Protein AF-A0A257GX15-F1 (afdb_monomer)

pLDDT: mean 96.56, std 5.04, range [47.34, 98.88]

Structure (mmCIF, N/CA/C/O backbone):
data_AF-A0A257GX15-F1
#
_entry.id   AF-A0A257GX15-F1
#
loop_
_atom_site.group_PDB
_atom_site.id
_atom_site.type_symbol
_atom_site.label_atom_id
_atom_site.label_alt_id
_atom_site.label_comp_id
_atom_site.label_asym_id
_atom_site.label_entity_id
_atom_site.label_seq_id
_atom_site.pdbx_PDB_ins_code
_atom_site.Cartn_x
_atom_site.Cartn_y
_atom_site.Cartn_z
_atom_site.occupancy
_atom_site.B_iso_or_equiv
_atom_site.auth_seq_id
_atom_site.auth_comp_id
_atom_site.auth_asym_id
_atom_site.auth_atom_id
_atom_site.pdbx_PDB_model_num
ATOM 1 N N . GLY A 1 1 ? -15.820 -2.583 6.526 1.00 91.69 1 GLY A N 1
ATOM 2 C CA . GLY A 1 1 ? -14.948 -1.622 7.222 1.00 91.69 1 GLY A CA 1
ATOM 3 C C . GLY A 1 1 ? -14.155 -0.763 6.260 1.00 91.69 1 GLY A C 1
ATOM 4 O O . GLY A 1 1 ? -13.730 0.293 6.680 1.00 91.69 1 GLY A O 1
ATOM 5 N N . GLY A 1 2 ? -13.949 -1.186 5.007 1.00 91.81 2 GLY A N 1
ATOM 6 C CA . GLY A 1 2 ? -13.332 -0.341 3.985 1.00 91.81 2 GLY A CA 1
ATOM 7 C C . GLY A 1 2 ? -14.261 0.757 3.460 1.00 91.81 2 GLY A C 1
ATOM 8 O O . GLY A 1 2 ? -15.474 0.706 3.685 1.00 91.81 2 GLY A O 1
ATOM 9 N N . TRP A 1 3 ? -13.668 1.719 2.752 1.00 97.00 3 TRP A N 1
ATOM 10 C CA . TRP A 1 3 ? -14.356 2.798 2.042 1.00 97.00 3 TRP A CA 1
ATOM 11 C C . TRP A 1 3 ? -14.190 2.640 0.524 1.00 97.00 3 TRP A C 1
ATOM 13 O O . TRP A 1 3 ? -13.086 2.303 0.081 1.00 97.00 3 TRP A O 1
ATOM 23 N N . PRO A 1 4 ? -15.254 2.883 -0.263 1.00 97.81 4 PRO A N 1
ATOM 24 C CA . PRO A 1 4 ? -15.142 2.999 -1.710 1.00 97.81 4 PRO A CA 1
ATOM 25 C C . PRO A 1 4 ? -14.424 4.300 -2.082 1.00 97.81 4 PRO A C 1
ATOM 27 O O . PRO A 1 4 ? -14.402 5.251 -1.298 1.00 97.81 4 PRO A O 1
ATOM 30 N N . GLN A 1 5 ? -13.885 4.370 -3.297 1.00 97.75 5 GLN A N 1
ATOM 31 C CA . GLN A 1 5 ? -13.319 5.612 -3.822 1.00 97.75 5 GLN A CA 1
ATOM 32 C C . GLN A 1 5 ? -14.398 6.687 -3.987 1.00 97.75 5 GLN A C 1
ATOM 34 O O . GLN A 1 5 ? -14.141 7.871 -3.777 1.00 97.75 5 GLN A O 1
ATOM 39 N N . VAL A 1 6 ? -15.601 6.277 -4.399 1.00 97.94 6 VAL A N 1
ATOM 40 C CA . VAL A 1 6 ? -16.724 7.182 -4.644 1.00 97.94 6 VAL A CA 1
ATOM 41 C C . VAL A 1 6 ? -17.959 6.689 -3.905 1.00 97.94 6 VAL A C 1
ATOM 43 O O . VAL A 1 6 ? -18.271 5.500 -3.893 1.00 97.94 6 VAL A O 1
ATOM 46 N N . TRP A 1 7 ? -18.671 7.627 -3.282 1.00 96.56 7 TRP A N 1
ATOM 47 C CA . TRP A 1 7 ? -19.957 7.373 -2.647 1.00 96.56 7 TRP A CA 1
ATOM 48 C C . TRP A 1 7 ? -20.961 8.490 -3.005 1.00 96.56 7 TRP A C 1
ATOM 50 O O . TRP A 1 7 ? -20.596 9.661 -2.874 1.00 96.56 7 TRP A O 1
ATOM 60 N N . PRO A 1 8 ? -22.216 8.190 -3.411 1.00 97.81 8 PRO A N 1
ATOM 61 C CA . PRO A 1 8 ? -22.795 6.859 -3.632 1.00 97.81 8 PRO A CA 1
ATOM 62 C C . PRO A 1 8 ? -22.041 6.033 -4.685 1.00 97.81 8 PRO A C 1
ATOM 64 O O . PRO A 1 8 ? -21.354 6.601 -5.531 1.00 97.81 8 PRO A O 1
ATOM 67 N N . LEU A 1 9 ? -22.144 4.704 -4.588 1.00 98.12 9 LEU A N 1
ATOM 68 C CA . LEU A 1 9 ? -21.407 3.758 -5.437 1.00 98.12 9 LEU A CA 1
ATOM 69 C C . LEU A 1 9 ? -21.672 4.004 -6.930 1.00 98.12 9 LEU A C 1
ATOM 71 O O . LEU A 1 9 ? -22.806 4.294 -7.321 1.00 98.12 9 LEU A O 1
ATOM 75 N N . GLN A 1 10 ? -20.625 3.885 -7.748 1.00 96.94 10 GLN A N 1
ATOM 76 C CA . GLN A 1 10 ? -20.656 4.182 -9.188 1.00 96.94 10 GLN A CA 1
ATOM 77 C C . GLN A 1 10 ? -20.335 2.971 -10.072 1.00 96.94 10 GLN A C 1
ATOM 79 O O . GLN A 1 10 ? -20.463 3.055 -11.295 1.00 96.94 10 GLN A O 1
ATOM 84 N N . GLY A 1 11 ? -19.958 1.839 -9.480 1.00 96.88 11 GLY A N 1
ATOM 85 C CA . GLY A 1 11 ? -19.532 0.649 -10.199 1.00 96.88 11 GLY A CA 1
ATOM 86 C C . GLY A 1 11 ? -18.057 0.680 -10.604 1.00 96.88 11 GLY A C 1
ATOM 87 O O . GLY A 1 11 ? -17.346 1.683 -10.500 1.00 96.88 11 GLY A O 1
ATOM 88 N N . GLY A 1 12 ? -17.585 -0.466 -11.094 1.00 97.06 12 GLY A N 1
ATOM 89 C CA . GLY A 1 12 ? -16.186 -0.653 -11.473 1.00 97.06 12 GLY A CA 1
ATOM 90 C C . GLY A 1 12 ? -15.242 -0.562 -10.273 1.00 97.06 12 GLY A C 1
ATOM 91 O O . GLY A 1 12 ? -15.618 -0.865 -9.143 1.00 97.06 12 GLY A O 1
ATOM 92 N N . TYR A 1 13 ? -14.002 -0.129 -10.514 1.00 97.06 13 TYR A N 1
ATOM 93 C CA . TYR A 1 13 ? -12.988 -0.059 -9.457 1.00 97.06 13 TYR A CA 1
ATOM 94 C C . TYR A 1 13 ? -13.276 1.020 -8.400 1.00 97.06 13 TYR A C 1
ATOM 96 O O . TYR A 1 13 ? -12.652 1.011 -7.342 1.00 97.06 13 TYR A O 1
ATOM 104 N N . HIS A 1 14 ? -14.215 1.938 -8.658 1.00 97.94 14 HIS A N 1
ATOM 105 C CA . HIS A 1 14 ? -14.604 2.974 -7.700 1.00 97.94 14 HIS A CA 1
ATOM 106 C C . HIS A 1 14 ? -15.315 2.408 -6.466 1.00 97.94 14 HIS A C 1
ATOM 108 O O . HIS A 1 14 ? -15.285 3.038 -5.408 1.00 97.94 14 HIS A O 1
ATOM 114 N N . ASP A 1 15 ? -15.909 1.219 -6.590 1.00 98.19 15 ASP A N 1
ATOM 115 C CA . ASP A 1 15 ? -16.622 0.540 -5.506 1.00 98.19 15 ASP A CA 1
ATOM 116 C C . ASP A 1 15 ? -15.697 -0.358 -4.662 1.00 98.19 15 ASP A C 1
ATOM 118 O O . ASP A 1 15 ? -16.097 -0.848 -3.603 1.00 98.19 15 ASP A O 1
ATOM 122 N N . SER A 1 16 ? -14.453 -0.565 -5.106 1.00 98.06 16 SER A N 1
ATOM 123 C CA . SER A 1 16 ? -13.442 -1.336 -4.381 1.00 98.06 16 SER A CA 1
ATOM 124 C C . SER A 1 16 ? -13.073 -0.668 -3.058 1.00 98.06 16 SER A C 1
ATOM 126 O O . SER A 1 16 ? -13.109 0.558 -2.924 1.00 98.06 16 SER A O 1
ATOM 128 N N . PHE A 1 17 ? -12.612 -1.460 -2.088 1.00 98.31 17 PHE A N 1
ATOM 129 C CA . PHE A 1 17 ? -11.939 -0.911 -0.919 1.00 98.31 17 PHE A CA 1
ATOM 130 C C . PHE A 1 17 ? -10.678 -0.163 -1.368 1.00 98.31 17 PHE A C 1
ATOM 132 O O . PHE A 1 17 ? -9.708 -0.769 -1.824 1.00 98.31 17 PHE A O 1
ATOM 139 N N . THR A 1 18 ? -10.714 1.165 -1.265 1.00 98.38 18 THR A N 1
ATOM 140 C CA . THR A 1 18 ? -9.720 2.035 -1.889 1.00 98.38 18 THR A CA 1
ATOM 141 C C . THR A 1 18 ? -8.692 2.509 -0.876 1.00 98.38 18 THR A C 1
ATOM 143 O O . THR A 1 18 ? -9.002 3.249 0.057 1.00 98.38 18 THR A O 1
ATOM 146 N N . ILE A 1 19 ? -7.448 2.090 -1.096 1.00 98.19 19 ILE A N 1
ATOM 147 C CA . ILE A 1 19 ? -6.277 2.550 -0.345 1.00 98.19 19 ILE A CA 1
ATOM 148 C C . ILE A 1 19 ? -5.552 3.656 -1.123 1.00 98.19 19 ILE A C 1
ATOM 150 O O . ILE A 1 19 ? -5.010 4.569 -0.508 1.00 98.19 19 ILE A O 1
ATOM 154 N N . ASN A 1 20 ? -5.590 3.577 -2.458 1.00 97.62 20 ASN A N 1
ATOM 155 C CA . ASN A 1 20 ? -4.980 4.509 -3.404 1.00 97.62 20 ASN A CA 1
ATOM 156 C C . ASN A 1 20 ? -5.106 5.982 -2.992 1.00 97.62 20 ASN A C 1
ATOM 158 O O . ASN A 1 20 ? -6.177 6.417 -2.569 1.00 97.62 20 ASN A O 1
ATOM 162 N N . ASP A 1 21 ? -4.024 6.736 -3.200 1.00 95.31 21 ASP A N 1
ATOM 163 C CA . ASP A 1 21 ? -3.917 8.156 -2.852 1.00 95.31 21 ASP A CA 1
ATOM 164 C C . ASP A 1 21 ? -4.220 8.418 -1.362 1.00 95.31 21 ASP A C 1
ATOM 166 O O . ASP A 1 21 ? -4.806 9.434 -1.004 1.00 95.31 21 ASP A O 1
ATOM 170 N N . ASN A 1 22 ? -3.823 7.486 -0.484 1.00 93.69 22 ASN A N 1
ATOM 171 C CA . ASN A 1 22 ? -4.069 7.510 0.964 1.00 93.69 22 ASN A CA 1
ATOM 172 C C . ASN A 1 22 ? -5.546 7.576 1.394 1.00 93.69 22 ASN A C 1
ATOM 174 O O . ASN A 1 22 ? -5.806 7.868 2.562 1.00 93.69 22 ASN A O 1
ATOM 178 N N . ALA A 1 23 ? -6.515 7.284 0.520 1.00 96.19 23 ALA A N 1
ATOM 179 C CA . ALA A 1 23 ? -7.931 7.556 0.787 1.00 96.19 23 ALA A CA 1
ATOM 180 C C . ALA A 1 23 ? -8.420 6.995 2.137 1.00 96.19 23 ALA A C 1
ATOM 182 O O . ALA A 1 23 ? -8.955 7.729 2.968 1.00 96.19 23 ALA A O 1
ATOM 183 N N . ILE A 1 24 ? -8.193 5.703 2.404 1.00 95.88 24 ILE A N 1
ATOM 184 C CA . ILE A 1 24 ? -8.581 5.107 3.691 1.00 95.88 24 ILE A CA 1
ATOM 185 C C . ILE A 1 24 ? -7.767 5.637 4.875 1.00 95.88 24 ILE A C 1
ATOM 187 O O . ILE A 1 24 ? -8.296 5.716 5.980 1.00 95.88 24 ILE A O 1
ATOM 191 N N . VAL A 1 25 ? -6.494 5.980 4.665 1.00 96.31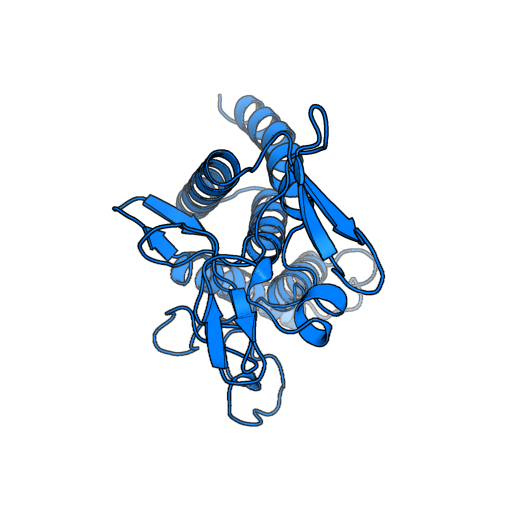 25 VAL A N 1
ATOM 192 C CA . VAL A 1 25 ? -5.615 6.467 5.734 1.00 96.31 25 VAL A CA 1
ATOM 193 C C . VAL A 1 25 ? -6.104 7.829 6.212 1.00 96.31 25 VAL A C 1
ATOM 195 O O . VAL A 1 25 ? -6.343 7.992 7.404 1.00 96.31 25 VAL A O 1
ATOM 198 N N . GLU A 1 26 ? -6.366 8.761 5.295 1.00 97.50 26 GLU A N 1
ATOM 199 C CA . GLU A 1 26 ? -6.885 10.089 5.643 1.00 97.50 26 GLU A CA 1
ATOM 200 C C . GLU A 1 26 ? -8.270 10.007 6.299 1.00 97.50 26 GLU A C 1
ATOM 202 O O . GLU A 1 26 ? -8.551 10.714 7.268 1.00 97.50 26 GLU A O 1
ATOM 207 N N . VAL A 1 27 ? -9.131 9.094 5.831 1.00 97.19 27 VAL A N 1
ATOM 208 C CA . VAL A 1 27 ? -10.424 8.826 6.478 1.00 97.19 27 VAL A CA 1
ATOM 209 C C . VAL A 1 27 ? -10.229 8.313 7.906 1.00 97.19 27 VAL A C 1
ATOM 211 O O . VAL A 1 27 ? -10.898 8.794 8.819 1.00 97.19 27 VAL A O 1
ATOM 214 N N . ALA A 1 28 ? -9.329 7.355 8.127 1.00 96.62 28 ALA A N 1
ATOM 215 C CA . ALA A 1 28 ? -9.092 6.790 9.450 1.00 96.62 28 ALA A CA 1
ATOM 216 C C . ALA A 1 28 ? -8.489 7.827 10.418 1.00 96.62 28 ALA A C 1
ATOM 218 O O . ALA A 1 28 ? -8.956 7.946 11.549 1.00 96.62 28 ALA A O 1
ATOM 219 N N . GLU A 1 29 ? -7.538 8.644 9.959 1.00 96.19 29 GLU A N 1
ATOM 220 C CA . GLU A 1 29 ? -6.958 9.750 10.733 1.00 96.19 29 GLU A CA 1
ATOM 221 C C . GLU A 1 29 ? -7.995 10.823 11.093 1.00 96.19 29 GLU A C 1
ATOM 223 O O . GLU A 1 29 ? -8.019 11.322 12.222 1.00 96.19 29 GLU A O 1
ATOM 228 N N . LEU A 1 30 ? -8.889 11.162 10.159 1.00 97.19 30 LEU A N 1
ATOM 229 C CA . LEU A 1 30 ? -9.992 12.084 10.418 1.00 97.19 30 LEU A CA 1
ATOM 230 C C . LEU A 1 30 ? -10.940 11.528 11.489 1.00 97.19 30 LEU A C 1
ATOM 232 O O . LEU A 1 30 ? -11.333 12.252 12.407 1.00 97.19 30 LEU A O 1
ATOM 236 N N . LEU A 1 31 ? -11.306 10.248 11.384 1.00 97.38 31 LEU A N 1
ATOM 237 C CA . LEU A 1 31 ? -12.200 9.595 12.339 1.00 97.38 31 LEU A CA 1
ATOM 238 C C . LEU A 1 31 ? -11.576 9.499 13.737 1.00 97.38 31 LEU A C 1
ATOM 240 O O . LEU A 1 31 ? -12.284 9.775 14.707 1.00 97.38 31 LEU A O 1
ATOM 244 N N . ASP A 1 32 ? -10.277 9.198 13.845 1.00 95.81 32 ASP A N 1
ATOM 245 C CA . ASP A 1 32 ? -9.532 9.249 15.113 1.00 95.81 32 ASP A CA 1
ATOM 246 C C . ASP A 1 32 ? -9.585 10.653 15.727 1.00 95.81 32 ASP A C 1
ATOM 248 O O . ASP A 1 32 ? -9.951 10.834 16.890 1.00 95.81 32 ASP A O 1
ATOM 252 N N . ALA A 1 33 ? -9.278 11.683 14.931 1.00 96.12 33 ALA A N 1
ATOM 253 C CA . ALA A 1 33 ? -9.240 13.054 15.422 1.00 96.12 33 ALA A CA 1
ATOM 254 C C . ALA A 1 33 ? -10.616 13.539 15.915 1.00 96.12 33 ALA A C 1
ATOM 256 O O . ALA A 1 33 ? -10.698 14.224 16.943 1.00 96.12 33 ALA A O 1
ATOM 257 N N . ILE A 1 34 ?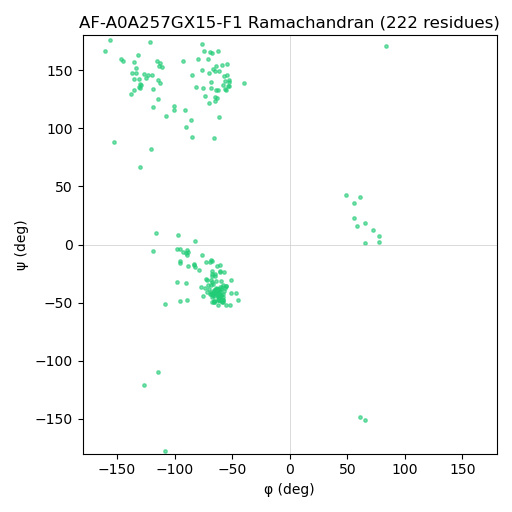 -11.694 13.146 15.226 1.00 97.94 34 ILE A N 1
ATOM 258 C CA . ILE A 1 34 ? -13.077 13.392 15.653 1.00 97.94 34 ILE A CA 1
ATOM 259 C C . ILE A 1 34 ? -13.392 12.612 16.936 1.00 97.94 34 ILE A C 1
ATOM 261 O O . ILE A 1 34 ? -13.909 13.190 17.893 1.00 97.94 34 ILE A O 1
ATOM 265 N N . ALA A 1 35 ? -13.071 11.317 16.992 1.00 96.69 35 ALA A N 1
ATOM 266 C CA . ALA A 1 35 ? -13.329 10.471 18.157 1.00 96.69 35 ALA A CA 1
ATOM 267 C C . ALA A 1 35 ? -12.647 11.026 19.419 1.00 96.69 35 ALA A C 1
ATOM 269 O O . ALA A 1 35 ? -13.294 11.234 20.455 1.00 96.69 35 ALA A O 1
ATOM 270 N N . ALA A 1 36 ? -11.366 11.378 19.302 1.00 94.62 36 ALA A N 1
ATOM 271 C CA . ALA A 1 36 ? -10.575 11.994 20.360 1.00 94.62 36 ALA A CA 1
ATOM 272 C C . ALA A 1 36 ? -11.100 13.378 20.782 1.00 94.62 36 ALA A C 1
ATOM 274 O O . ALA A 1 36 ? -10.789 13.836 21.879 1.00 94.62 36 ALA A O 1
ATOM 275 N N . GLY A 1 37 ? -11.929 14.032 19.959 1.00 94.31 37 GLY A N 1
ATOM 276 C CA . GLY A 1 37 ? -12.420 15.382 20.226 1.00 94.31 37 GLY A CA 1
ATOM 277 C C . GLY A 1 37 ? -11.280 16.388 20.309 1.00 94.31 37 GLY A C 1
ATOM 278 O O . GLY A 1 37 ? -11.286 17.236 21.200 1.00 94.31 37 GLY A O 1
ATOM 2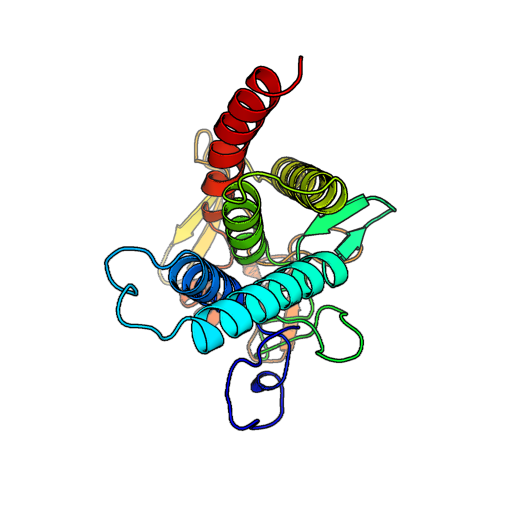79 N N . ARG A 1 38 ? -10.285 16.260 19.415 1.00 93.69 38 ARG A N 1
ATOM 280 C CA . ARG A 1 38 ? -9.193 17.241 19.292 1.00 93.69 38 ARG A CA 1
ATOM 281 C C . ARG A 1 38 ? -9.784 18.636 19.078 1.00 93.69 38 ARG A C 1
ATOM 283 O O . ARG A 1 38 ? -10.905 18.743 18.592 1.00 93.69 38 ARG A O 1
ATOM 290 N N . GLU A 1 39 ? -9.046 19.685 19.433 1.00 91.31 39 GLU A N 1
ATOM 291 C CA . GLU A 1 39 ? -9.550 21.066 19.543 1.00 91.31 39 GLU A CA 1
ATOM 292 C C . GLU A 1 39 ? -10.448 21.499 18.368 1.00 91.31 39 GLU A C 1
ATOM 294 O O . GLU A 1 39 ? -11.575 21.945 18.580 1.00 91.31 39 GLU A O 1
ATOM 299 N N . GLN A 1 40 ? -10.020 21.250 17.127 1.00 95.25 40 GLN A N 1
ATOM 300 C CA . GLN A 1 40 ? -10.776 21.602 15.922 1.00 95.25 40 GLN A CA 1
ATOM 301 C C . GLN A 1 40 ? -12.089 20.813 15.723 1.00 95.25 40 GLN A C 1
ATOM 303 O O . GLN A 1 40 ? -12.920 21.209 14.913 1.00 95.25 40 GLN A O 1
ATOM 308 N N . TYR A 1 41 ? -12.291 19.715 16.453 1.00 97.00 41 TYR A N 1
ATOM 309 C CA . TYR A 1 41 ? -13.468 18.837 16.421 1.00 97.00 41 TYR A CA 1
ATOM 310 C C . TYR A 1 41 ? -14.240 18.818 17.750 1.00 97.00 41 TYR A C 1
ATOM 312 O O . TYR A 1 41 ? -15.158 18.013 17.916 1.00 97.00 41 TYR A O 1
ATOM 320 N N . ALA A 1 42 ? -13.922 19.708 18.697 1.00 95.19 42 ALA A N 1
ATOM 321 C CA . ALA A 1 42 ? -14.596 19.773 19.997 1.00 95.19 42 ALA A CA 1
ATOM 322 C C . ALA A 1 42 ? -16.110 20.048 19.888 1.00 95.19 42 ALA A C 1
ATOM 324 O O . ALA A 1 42 ? -16.873 19.689 20.783 1.00 95.19 42 ALA A O 1
ATOM 325 N N . PHE A 1 43 ? -16.555 20.643 18.775 1.00 97.19 43 PHE A N 1
ATOM 326 C CA . PHE A 1 43 ? -17.966 20.912 18.486 1.00 97.19 43 PHE A CA 1
ATOM 327 C C . PHE A 1 43 ? -18.779 19.655 18.126 1.00 97.19 43 PHE A C 1
ATOM 329 O O . PHE A 1 43 ? -20.010 19.711 18.091 1.00 97.19 43 PHE A O 1
ATOM 336 N N . VAL A 1 44 ? -18.125 18.530 17.812 1.00 98.31 44 VAL A N 1
ATOM 337 C CA . VAL A 1 44 ? -18.811 17.317 17.355 1.00 98.31 44 VAL A CA 1
ATOM 338 C C . VAL A 1 44 ? -19.529 16.644 18.537 1.00 98.31 44 VAL A C 1
ATOM 340 O O . VAL A 1 44 ? -18.885 16.349 19.549 1.00 98.31 44 VAL A O 1
ATOM 343 N N . PRO A 1 45 ? -20.840 16.341 18.431 1.00 98.31 45 PRO A N 1
ATOM 344 C CA . PRO A 1 45 ? -21.595 15.738 19.527 1.00 98.31 45 PRO A CA 1
ATOM 345 C C . PRO A 1 45 ? -20.990 14.409 20.011 1.00 98.31 45 PRO A C 1
ATOM 347 O O . PRO A 1 45 ? -20.540 13.619 19.174 1.00 98.31 45 PRO A O 1
ATOM 350 N N . PRO A 1 46 ? -21.047 14.093 21.323 1.00 97.62 4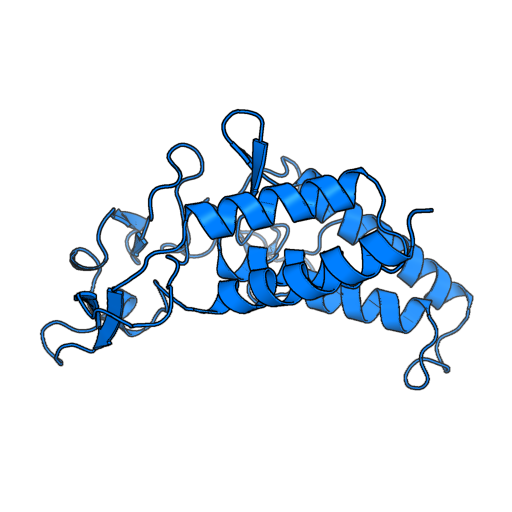6 PRO A N 1
ATOM 351 C CA . PRO A 1 46 ? -20.482 12.856 21.872 1.00 97.62 46 PRO A CA 1
ATOM 352 C C . PRO A 1 46 ? -20.931 11.586 21.134 1.00 97.62 46 PRO A C 1
ATOM 354 O O . PRO A 1 46 ? -20.106 10.747 20.784 1.00 97.62 46 PRO A O 1
ATOM 357 N N . THR A 1 47 ? -22.213 11.499 20.771 1.00 98.19 47 THR A N 1
ATOM 358 C CA . THR A 1 47 ? -22.777 10.357 20.030 1.00 98.19 47 THR A CA 1
ATOM 359 C C . THR A 1 47 ? -22.182 10.189 18.627 1.00 98.19 47 THR A C 1
ATOM 361 O O . THR A 1 47 ? -22.064 9.074 18.120 1.00 98.19 47 THR A O 1
ATOM 364 N N . VAL A 1 48 ? -21.782 11.281 17.968 1.00 98.44 48 VAL A N 1
ATOM 365 C CA . VAL A 1 48 ? -21.107 11.234 16.662 1.00 98.44 48 VAL A CA 1
ATOM 366 C C . VAL A 1 48 ? -19.640 10.841 16.834 1.00 98.44 48 VAL A C 1
ATOM 368 O O . VAL A 1 48 ? -19.128 10.061 16.033 1.00 98.44 48 VAL A O 1
ATOM 371 N N . ARG A 1 49 ? -18.983 11.301 17.903 1.00 98.38 49 ARG A N 1
ATOM 372 C CA . ARG A 1 49 ? -17.604 10.915 18.241 1.00 98.38 49 ARG A CA 1
ATOM 373 C C . ARG A 1 49 ? -17.485 9.418 18.535 1.00 98.38 49 ARG A C 1
ATOM 375 O O . ARG A 1 49 ? -16.573 8.768 18.034 1.00 98.38 49 ARG A O 1
ATOM 382 N N . GLU A 1 50 ? -18.450 8.847 19.253 1.00 98.19 50 GLU A N 1
ATOM 383 C CA . GLU A 1 50 ? -18.538 7.398 19.481 1.00 98.19 50 GLU A CA 1
ATOM 384 C C . GLU A 1 50 ? -18.687 6.621 18.164 1.00 98.19 50 GLU A C 1
ATOM 386 O O . GLU A 1 50 ? -17.993 5.630 17.930 1.00 98.19 50 GLU A O 1
ATOM 391 N N . ARG A 1 51 ? -19.545 7.099 17.251 1.00 98.44 51 ARG A N 1
ATOM 392 C CA . ARG A 1 51 ? -19.690 6.501 15.913 1.00 98.44 51 ARG A CA 1
ATOM 393 C C . ARG A 1 51 ? -18.400 6.588 15.101 1.00 98.44 51 ARG A C 1
ATOM 395 O O . ARG A 1 51 ? -18.077 5.622 14.411 1.00 98.44 51 ARG A O 1
ATOM 402 N N . ALA A 1 52 ? -17.673 7.703 15.188 1.00 98.38 52 ALA A N 1
ATOM 403 C CA . ALA A 1 52 ? -16.381 7.868 14.529 1.00 98.38 52 ALA A CA 1
ATOM 404 C C . ALA A 1 52 ? -15.355 6.859 15.062 1.00 98.38 52 ALA A C 1
ATOM 406 O O . ALA A 1 52 ? -14.724 6.166 14.270 1.00 98.38 52 ALA A O 1
ATOM 407 N N . GLN A 1 53 ? -15.293 6.664 16.383 1.00 97.56 53 GLN A N 1
ATOM 408 C CA . GLN A 1 53 ? -14.415 5.670 17.002 1.00 97.56 53 GLN A CA 1
ATOM 409 C C . GLN A 1 53 ? -14.732 4.240 16.534 1.00 97.56 53 GLN A C 1
ATOM 411 O O . GLN A 1 53 ? -13.838 3.439 16.258 1.00 97.56 53 GLN A O 1
ATOM 416 N N . VAL A 1 54 ? -16.018 3.885 16.439 1.00 98.25 54 VAL A N 1
ATOM 417 C CA . VAL A 1 54 ? -16.438 2.571 15.925 1.00 98.25 54 VAL A CA 1
ATOM 418 C C . VAL A 1 54 ? -16.078 2.418 14.443 1.00 98.25 54 VAL A C 1
ATOM 420 O O . VAL A 1 54 ? -15.665 1.335 14.021 1.00 98.25 54 VAL A O 1
ATOM 423 N N . ALA A 1 55 ? -16.230 3.478 13.649 1.00 98.31 55 ALA A N 1
ATOM 424 C CA . ALA A 1 55 ? -15.895 3.483 12.230 1.00 98.31 55 ALA A CA 1
ATOM 425 C C . ALA A 1 55 ? -14.381 3.341 11.995 1.00 98.31 55 ALA A C 1
ATOM 427 O O . ALA A 1 55 ? -13.979 2.508 11.187 1.00 98.31 55 ALA A O 1
ATOM 428 N N . GLU A 1 56 ? -13.553 4.056 12.758 1.00 97.69 56 GLU A N 1
ATOM 429 C CA . GLU A 1 56 ? -12.091 3.947 12.725 1.00 97.69 56 GLU A CA 1
ATOM 430 C C . GLU A 1 56 ? -11.629 2.522 13.064 1.00 97.69 56 GLU A C 1
ATOM 432 O O . GLU A 1 56 ? -10.893 1.900 12.299 1.00 97.69 56 GLU A O 1
ATOM 437 N N . LYS A 1 57 ? -12.143 1.932 14.153 1.00 97.38 57 LYS A N 1
ATOM 438 C CA . LYS A 1 57 ? -11.830 0.538 14.521 1.00 97.38 57 LYS A CA 1
ATOM 439 C C . LYS A 1 57 ? -12.163 -0.445 13.395 1.00 97.38 57 LYS A C 1
ATOM 441 O O . LYS A 1 57 ? -11.425 -1.401 13.165 1.00 97.38 57 LYS A O 1
ATOM 446 N N . ARG A 1 58 ? -13.262 -0.213 12.669 1.00 98.12 58 ARG A N 1
ATOM 447 C CA . ARG A 1 58 ? -13.646 -1.017 11.496 1.00 98.12 58 ARG A CA 1
ATOM 448 C C . ARG A 1 58 ? -12.747 -0.763 10.282 1.00 98.12 58 ARG A C 1
ATOM 450 O O . ARG A 1 58 ? -12.569 -1.697 9.500 1.00 98.12 58 ARG A O 1
ATOM 457 N N . ALA A 1 59 ? -12.206 0.444 10.122 1.00 98.00 59 ALA A N 1
ATOM 458 C CA . ALA A 1 59 ? -11.216 0.775 9.097 1.00 98.00 59 ALA A CA 1
ATOM 459 C C . ALA A 1 59 ? -9.904 0.022 9.353 1.00 98.00 59 ALA A C 1
ATOM 461 O O . ALA A 1 59 ? -9.421 -0.690 8.475 1.00 98.00 59 ALA A O 1
ATOM 462 N N . ILE A 1 60 ? -9.393 0.082 10.588 1.00 98.38 60 ILE A N 1
ATOM 463 C CA . ILE A 1 60 ? -8.192 -0.650 11.015 1.00 98.38 60 ILE A CA 1
ATOM 464 C C . ILE A 1 60 ? -8.392 -2.157 10.819 1.00 98.38 60 ILE A C 1
ATOM 466 O O . ILE A 1 60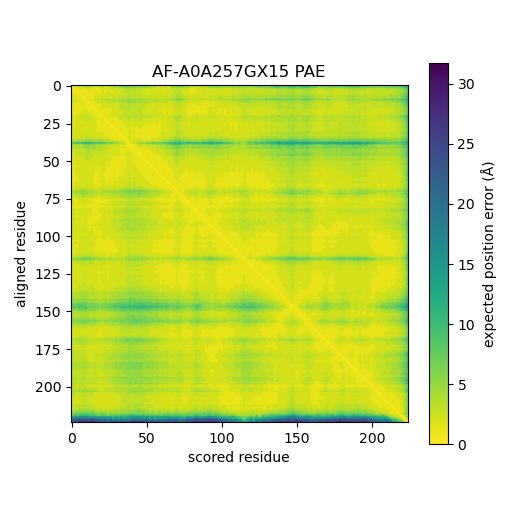 ? -7.546 -2.817 10.224 1.00 98.38 60 ILE A O 1
ATOM 470 N N . ALA A 1 61 ? -9.532 -2.708 11.247 1.00 98.19 61 ALA A N 1
ATOM 471 C CA . ALA A 1 61 ? -9.835 -4.125 11.040 1.00 98.19 61 ALA A CA 1
ATOM 472 C C . ALA A 1 61 ? -9.853 -4.517 9.550 1.00 98.19 61 ALA A C 1
ATOM 474 O O . ALA A 1 61 ? -9.369 -5.590 9.200 1.00 98.19 61 ALA A O 1
ATOM 475 N N . ALA A 1 62 ? -10.375 -3.653 8.670 1.00 98.19 62 ALA A N 1
ATOM 476 C CA . ALA A 1 62 ? -10.352 -3.893 7.229 1.00 98.19 62 ALA A CA 1
ATOM 477 C C . ALA A 1 62 ? -8.921 -3.887 6.675 1.00 98.19 62 ALA A C 1
ATOM 479 O O . ALA A 1 62 ? -8.566 -4.810 5.948 1.00 98.19 62 ALA A O 1
ATOM 480 N N . LEU A 1 63 ? -8.088 -2.919 7.078 1.00 98.50 63 LEU A N 1
ATOM 481 C CA . LEU A 1 63 ? -6.669 -2.883 6.712 1.00 98.50 63 LEU A CA 1
ATOM 482 C C . LEU A 1 63 ? -5.974 -4.189 7.107 1.00 98.50 63 LEU A C 1
ATOM 484 O O . LEU A 1 63 ? -5.389 -4.845 6.250 1.00 98.50 63 LEU A O 1
ATOM 488 N N . LEU A 1 64 ? -6.105 -4.623 8.362 1.00 98.50 64 LEU A N 1
ATOM 489 C CA . LEU A 1 64 ? -5.491 -5.868 8.834 1.00 98.50 64 LEU A CA 1
ATOM 490 C C . LEU A 1 64 ? -5.974 -7.094 8.045 1.00 98.50 64 LEU A C 1
ATOM 492 O O . LEU A 1 64 ? -5.158 -7.921 7.652 1.00 98.50 64 LEU A O 1
ATOM 496 N N . ALA A 1 65 ? -7.277 -7.188 7.769 1.00 98.31 65 ALA A N 1
ATOM 497 C CA . ALA A 1 65 ? -7.858 -8.312 7.035 1.00 98.31 65 ALA A CA 1
ATOM 498 C C . ALA A 1 65 ? -7.429 -8.369 5.558 1.00 98.31 65 ALA A C 1
ATOM 500 O O . ALA A 1 65 ? -7.439 -9.437 4.955 1.00 98.31 65 ALA A O 1
ATOM 501 N N . THR A 1 66 ? -7.056 -7.228 4.974 1.00 98.62 66 THR A N 1
ATOM 502 C CA . THR A 1 66 ? -6.622 -7.125 3.569 1.00 98.62 66 THR A CA 1
ATOM 503 C C . THR A 1 66 ? -5.109 -7.194 3.385 1.00 98.62 66 THR A C 1
ATOM 505 O O . THR A 1 66 ? -4.635 -7.188 2.250 1.00 98.62 66 THR A O 1
ATOM 508 N N . GLN A 1 67 ? -4.329 -7.250 4.469 1.00 98.75 67 GLN A N 1
ATOM 509 C CA . GLN A 1 67 ? -2.880 -7.345 4.341 1.00 98.75 67 GLN A CA 1
ATOM 510 C C . GLN A 1 67 ? -2.505 -8.673 3.692 1.00 98.75 67 GLN A C 1
ATOM 512 O O . GLN A 1 67 ? -2.843 -9.748 4.190 1.00 98.75 67 GLN A O 1
ATOM 517 N N . VAL A 1 68 ? -1.777 -8.604 2.583 1.00 98.50 68 VAL A N 1
ATOM 518 C CA . VAL A 1 68 ? -1.469 -9.796 1.803 1.00 98.50 68 VAL A CA 1
ATOM 519 C C . VAL A 1 68 ? -0.399 -10.615 2.511 1.00 98.50 68 VAL A C 1
ATOM 521 O O . VAL A 1 68 ? 0.621 -10.086 2.966 1.00 98.50 68 VAL A O 1
ATOM 524 N N . VAL A 1 69 ? -0.618 -11.925 2.587 1.00 97.12 69 VAL A N 1
ATOM 525 C CA . VAL A 1 69 ? 0.340 -12.885 3.136 1.00 97.12 69 VAL A CA 1
ATOM 526 C C . VAL A 1 69 ? 1.056 -13.581 1.984 1.00 97.12 69 VAL A C 1
ATOM 528 O O . VAL A 1 69 ? 0.425 -14.274 1.191 1.00 97.12 69 VAL A O 1
ATOM 531 N N . VAL A 1 70 ? 2.377 -13.435 1.916 1.00 94.62 70 VAL A N 1
ATOM 532 C CA . VAL A 1 70 ? 3.221 -14.077 0.899 1.00 94.62 70 VAL A CA 1
ATOM 533 C C . VAL A 1 70 ? 4.142 -15.071 1.591 1.00 94.62 70 VAL A C 1
ATOM 535 O O . VAL A 1 70 ? 4.829 -14.724 2.552 1.00 94.62 70 VAL A O 1
ATOM 538 N N . ALA A 1 71 ? 4.115 -16.330 1.144 1.00 90.56 71 ALA A N 1
ATOM 539 C CA . ALA A 1 71 ? 4.876 -17.432 1.747 1.00 90.56 71 ALA A CA 1
ATOM 540 C C . ALA A 1 71 ? 4.729 -17.514 3.287 1.00 90.56 71 ALA A C 1
ATOM 542 O O . ALA A 1 71 ? 5.702 -17.688 4.020 1.00 90.56 71 ALA A O 1
ATOM 543 N N . GLY A 1 72 ? 3.499 -17.343 3.787 1.00 93.44 72 GLY A N 1
ATOM 544 C CA . GLY A 1 72 ? 3.179 -17.413 5.218 1.00 93.44 72 GLY A CA 1
ATOM 545 C C . GLY A 1 72 ? 3.564 -16.178 6.041 1.00 93.44 72 GLY A C 1
ATOM 546 O O . GLY A 1 72 ? 3.438 -16.212 7.262 1.00 93.44 72 GLY A O 1
ATOM 547 N N . ARG A 1 73 ? 4.022 -15.083 5.416 1.00 93.31 73 ARG A N 1
ATOM 548 C CA . ARG A 1 73 ? 4.392 -13.837 6.107 1.00 93.31 73 ARG A CA 1
ATOM 549 C C . ARG A 1 73 ? 3.529 -12.667 5.653 1.00 93.31 73 ARG A C 1
ATOM 551 O O . ARG A 1 73 ? 3.344 -12.467 4.454 1.00 93.31 73 ARG A O 1
ATOM 558 N N . ARG A 1 74 ? 3.030 -11.874 6.610 1.00 97.12 74 ARG A N 1
ATOM 559 C CA . ARG A 1 74 ? 2.366 -10.592 6.326 1.00 97.12 74 ARG A CA 1
ATOM 560 C C . ARG A 1 74 ? 3.318 -9.696 5.534 1.00 97.12 74 ARG A C 1
ATOM 562 O O . ARG A 1 74 ? 4.492 -9.588 5.883 1.00 97.12 74 ARG A O 1
ATOM 569 N N . SER A 1 75 ? 2.810 -9.087 4.471 1.00 97.62 75 SER A N 1
ATOM 570 C CA . SER A 1 75 ? 3.593 -8.276 3.543 1.00 97.62 75 SER A CA 1
ATOM 571 C C . SER A 1 75 ? 2.964 -6.889 3.379 1.00 97.62 75 SER A C 1
ATOM 573 O O . SER A 1 75 ? 2.826 -6.154 4.357 1.00 97.62 75 SER A O 1
ATOM 575 N N . LEU A 1 76 ? 2.592 -6.522 2.160 1.00 98.56 76 LEU A N 1
ATOM 576 C CA . LEU A 1 76 ? 2.055 -5.229 1.769 1.00 98.56 76 LEU A CA 1
ATOM 577 C C . LEU A 1 76 ? 0.554 -5.331 1.441 1.00 98.56 76 LEU A C 1
ATOM 579 O O . LEU A 1 76 ? -0.064 -6.390 1.557 1.00 98.56 76 LEU A O 1
ATOM 583 N N . TRP A 1 77 ? -0.021 -4.211 1.022 1.00 98.81 77 TRP A N 1
ATOM 584 C CA . TRP A 1 77 ? -1.380 -4.076 0.503 1.00 98.81 77 TRP A CA 1
ATOM 585 C C . TRP A 1 77 ? -1.341 -3.720 -0.977 1.00 98.81 77 TRP A C 1
ATOM 587 O O . TRP A 1 77 ? -0.360 -3.144 -1.446 1.00 98.81 77 TRP A O 1
ATOM 597 N N . GLY A 1 78 ? -2.407 -4.025 -1.709 1.00 98.56 78 GLY A N 1
ATOM 598 C CA . GLY A 1 78 ? -2.650 -3.435 -3.020 1.00 98.56 78 GLY A CA 1
ATOM 599 C C . GLY A 1 78 ? -3.170 -2.003 -2.911 1.00 98.56 78 GLY A C 1
ATOM 600 O O . GLY A 1 78 ? -3.477 -1.510 -1.829 1.00 98.56 78 GLY A O 1
ATOM 601 N N . GLN A 1 79 ? -3.277 -1.310 -4.043 1.00 98.25 79 GLN A N 1
ATOM 602 C CA . GLN A 1 79 ? -3.897 0.021 -4.051 1.00 98.25 79 GLN A CA 1
ATOM 603 C C . GLN A 1 79 ? -5.413 -0.033 -3.877 1.00 98.25 79 GLN A C 1
ATOM 605 O O . GLN A 1 79 ? -6.024 0.896 -3.347 1.00 98.25 79 GLN A O 1
ATOM 610 N N . GLN A 1 80 ? -6.023 -1.115 -4.342 1.00 98.12 80 GLN A N 1
ATOM 611 C CA . GLN A 1 80 ? -7.424 -1.410 -4.132 1.00 98.12 80 GLN A CA 1
ATOM 612 C C . GLN A 1 80 ? -7.558 -2.885 -3.784 1.00 98.12 80 GLN A C 1
ATOM 614 O O . GLN A 1 80 ? -6.806 -3.733 -4.269 1.00 98.12 80 GLN A O 1
ATOM 619 N N . HIS A 1 81 ? -8.544 -3.181 -2.954 1.00 98.75 81 HIS A N 1
ATOM 620 C CA . HIS A 1 81 ? -8.964 -4.537 -2.656 1.00 98.75 81 HIS A CA 1
ATOM 621 C C . HIS A 1 81 ? -10.440 -4.677 -2.986 1.00 98.75 81 HIS A C 1
ATOM 623 O O . HIS A 1 81 ? -11.222 -3.741 -2.821 1.00 98.75 81 HIS A O 1
ATOM 629 N N . ASP A 1 82 ? -10.839 -5.848 -3.451 1.00 98.44 82 ASP A N 1
ATOM 630 C CA . ASP A 1 82 ? -12.250 -6.144 -3.613 1.00 98.44 82 ASP A CA 1
ATOM 631 C C . ASP A 1 82 ? -12.955 -6.096 -2.245 1.00 98.44 82 ASP A C 1
ATOM 633 O O . ASP A 1 82 ? -12.467 -6.629 -1.245 1.00 98.44 82 ASP A O 1
ATOM 637 N N . ALA A 1 83 ? -14.102 -5.419 -2.186 1.00 97.06 83 ALA A N 1
ATOM 638 C CA . ALA A 1 83 ? -14.773 -5.112 -0.923 1.00 97.06 83 ALA A CA 1
ATOM 639 C C . ALA A 1 83 ? -15.368 -6.350 -0.223 1.00 97.06 83 ALA A C 1
ATOM 641 O O . ALA A 1 83 ? -15.720 -6.267 0.957 1.00 97.06 83 ALA A O 1
ATOM 642 N N . LEU A 1 84 ? -15.497 -7.475 -0.937 1.00 96.25 84 LEU A N 1
ATOM 643 C CA . LEU A 1 84 ? -16.134 -8.698 -0.450 1.00 96.25 84 LEU A CA 1
ATOM 644 C C . LEU A 1 84 ? -15.109 -9.807 -0.193 1.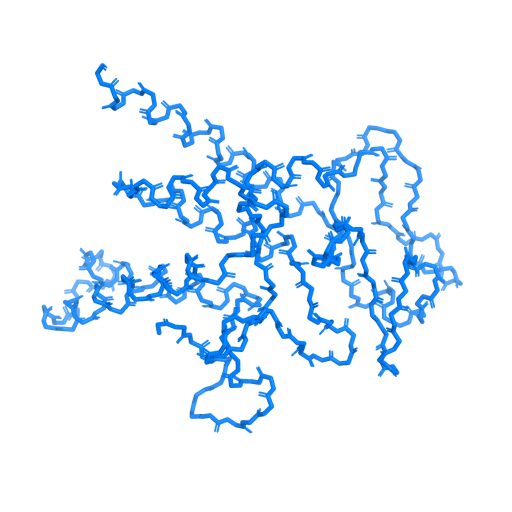00 96.25 84 LEU A C 1
ATOM 646 O O . LEU A 1 84 ? -15.090 -10.399 0.882 1.00 96.25 84 LEU A O 1
ATOM 650 N N . THR A 1 85 ? -14.252 -10.079 -1.174 1.00 97.94 85 THR A N 1
ATOM 651 C CA . THR A 1 85 ? -13.221 -11.125 -1.130 1.00 97.94 85 THR A CA 1
ATOM 652 C C . THR A 1 85 ? -11.949 -10.675 -0.421 1.00 97.94 85 THR A C 1
ATOM 654 O O . THR A 1 85 ? -11.155 -11.524 -0.024 1.00 97.94 85 THR A O 1
ATOM 657 N N . LEU A 1 86 ? -11.751 -9.361 -0.253 1.00 97.88 86 LEU A N 1
ATOM 658 C CA . LEU A 1 86 ? -10.566 -8.735 0.348 1.00 97.88 86 LEU A CA 1
ATOM 659 C C . LEU A 1 86 ? -9.265 -8.933 -0.446 1.00 97.88 86 LEU A C 1
ATOM 661 O O . LEU A 1 86 ? -8.213 -8.447 -0.027 1.00 97.88 86 LEU A O 1
ATOM 665 N N . ALA A 1 87 ? -9.312 -9.607 -1.595 1.00 98.12 87 ALA A N 1
ATOM 666 C CA . ALA A 1 87 ? -8.156 -9.793 -2.460 1.00 98.12 87 ALA A CA 1
ATOM 667 C C . ALA A 1 87 ? -7.758 -8.465 -3.131 1.00 98.12 87 ALA A C 1
ATOM 669 O O . ALA A 1 87 ? -8.642 -7.655 -3.430 1.00 98.12 87 ALA A O 1
ATOM 670 N N . PRO A 1 88 ? -6.461 -8.224 -3.404 1.00 98.50 88 PRO A N 1
ATOM 671 C CA . PRO A 1 88 ? -6.054 -7.123 -4.270 1.00 98.50 88 PRO A CA 1
ATOM 672 C C . PRO A 1 88 ? -6.798 -7.179 -5.608 1.00 98.50 88 PRO A C 1
ATOM 674 O O . PRO A 1 88 ? -6.972 -8.255 -6.182 1.00 98.50 88 PRO A O 1
ATOM 677 N N . THR A 1 89 ? -7.214 -6.024 -6.116 1.00 98.44 89 THR A N 1
ATOM 678 C CA . THR A 1 89 ? -7.893 -5.902 -7.411 1.00 98.44 89 THR A CA 1
ATOM 679 C C . THR A 1 89 ? -7.260 -4.792 -8.244 1.00 98.44 89 THR A C 1
ATOM 681 O O . THR A 1 89 ? -6.500 -3.977 -7.726 1.00 98.44 89 THR A O 1
ATOM 684 N N . SER A 1 90 ? -7.530 -4.788 -9.547 1.00 98.06 90 SER A N 1
ATOM 685 C CA . SER A 1 90 ? -7.041 -3.760 -10.469 1.00 98.06 90 SER A CA 1
ATOM 686 C C . SER A 1 90 ? -7.878 -2.482 -10.398 1.00 98.06 90 SER A C 1
ATOM 688 O O . SER A 1 90 ? -9.062 -2.527 -10.055 1.00 98.06 90 SER A O 1
ATOM 690 N N . ALA A 1 91 ? -7.301 -1.368 -10.847 1.00 98.25 91 ALA A N 1
ATOM 691 C CA . ALA A 1 91 ? -8.026 -0.126 -11.103 1.00 98.25 91 ALA A CA 1
ATOM 692 C C . ALA A 1 91 ? -8.023 0.236 -12.592 1.00 98.25 91 ALA A C 1
ATOM 694 O O . ALA A 1 91 ? -8.706 -0.405 -13.395 1.00 98.25 91 ALA A O 1
ATOM 695 N N . ARG A 1 92 ? -7.289 1.283 -12.983 1.00 98.19 92 ARG A N 1
ATOM 696 C CA . ARG A 1 92 ? -7.147 1.668 -14.394 1.00 98.19 92 ARG A CA 1
ATOM 697 C C . ARG A 1 92 ? -6.351 0.595 -15.146 1.00 98.19 92 ARG A C 1
ATOM 699 O O . ARG A 1 92 ? -5.664 -0.210 -14.534 1.00 98.19 92 ARG A O 1
ATOM 706 N N . ASN A 1 93 ? -6.392 0.609 -16.481 1.00 98.38 93 ASN A N 1
ATOM 707 C CA . ASN A 1 93 ? -5.749 -0.418 -17.324 1.00 98.38 93 ASN A CA 1
ATOM 708 C C . ASN A 1 93 ? -4.269 -0.692 -16.989 1.00 98.38 93 ASN A C 1
ATOM 710 O O . ASN A 1 93 ? -3.815 -1.816 -17.148 1.00 98.38 93 ASN A O 1
ATOM 714 N N . TYR A 1 94 ? -3.550 0.325 -16.511 1.00 97.94 94 TYR A N 1
ATOM 715 C CA . TYR A 1 94 ? -2.134 0.263 -16.143 1.00 97.94 94 TYR A CA 1
ATOM 716 C C . TYR A 1 94 ? -1.895 0.033 -14.635 1.00 97.94 94 TYR A C 1
ATOM 718 O O . TYR A 1 94 ? -0.767 0.150 -14.167 1.00 97.94 94 TYR A O 1
ATOM 726 N N . GLU A 1 95 ? -2.942 -0.251 -13.859 1.00 98.38 95 GLU A N 1
ATOM 727 C CA . GLU A 1 95 ? -2.904 -0.456 -12.405 1.00 98.38 95 GLU A CA 1
ATOM 728 C C . GLU A 1 95 ? -3.412 -1.871 -12.090 1.00 98.38 95 GLU A C 1
ATOM 730 O O . GLU A 1 95 ? -4.604 -2.059 -11.816 1.00 98.38 95 GLU A O 1
ATOM 735 N N . PRO A 1 96 ? -2.541 -2.890 -12.204 1.00 98.12 96 PRO A N 1
ATOM 736 C CA . PRO A 1 96 ? -2.933 -4.280 -12.007 1.00 98.12 96 PRO A CA 1
ATOM 737 C C . PRO A 1 96 ? -3.283 -4.592 -10.551 1.00 98.12 96 PRO A C 1
ATOM 739 O O . PRO A 1 96 ? -2.920 -3.861 -9.630 1.00 98.12 96 PRO A O 1
ATOM 742 N N . ALA A 1 97 ? -3.924 -5.744 -10.344 1.00 98.31 97 ALA A N 1
ATOM 743 C CA . ALA A 1 97 ? -4.045 -6.359 -9.027 1.00 98.31 97 ALA A CA 1
ATOM 744 C C . ALA A 1 97 ? -2.651 -6.782 -8.529 1.00 98.31 97 ALA A C 1
ATOM 746 O O . ALA A 1 97 ? -2.165 -7.868 -8.837 1.00 98.31 97 ALA A O 1
ATOM 747 N N . ALA A 1 98 ? -1.988 -5.889 -7.801 1.00 98.56 98 ALA A N 1
ATOM 748 C CA . ALA A 1 98 ? -0.607 -6.035 -7.361 1.00 98.56 98 ALA A CA 1
ATOM 749 C C . ALA A 1 98 ? -0.403 -5.379 -5.991 1.00 98.56 98 ALA A C 1
ATOM 751 O O . ALA A 1 98 ? -1.172 -4.503 -5.590 1.00 98.56 98 ALA A O 1
ATOM 752 N N . LEU A 1 99 ? 0.655 -5.771 -5.280 1.00 98.75 99 LEU A N 1
ATOM 753 C CA . LEU A 1 99 ? 1.074 -5.090 -4.054 1.00 98.75 99 LEU A CA 1
ATOM 754 C C . LEU A 1 99 ? 1.600 -3.701 -4.397 1.00 98.75 99 LEU A C 1
ATOM 756 O O . LEU A 1 99 ? 2.347 -3.558 -5.358 1.00 98.75 99 LEU A O 1
ATOM 760 N N . CYS A 1 100 ? 1.277 -2.690 -3.596 1.00 98.69 100 CYS A N 1
ATOM 761 C CA . CYS A 1 100 ? 1.705 -1.318 -3.810 1.00 98.69 100 CYS A CA 1
ATOM 762 C C . CYS A 1 100 ? 2.553 -0.783 -2.660 1.00 98.69 100 CYS A C 1
ATOM 764 O O . CYS A 1 100 ? 2.090 -0.657 -1.524 1.00 98.69 100 CYS A O 1
ATOM 766 N N . SER A 1 101 ? 3.800 -0.422 -2.959 1.00 98.69 101 SER A N 1
ATOM 767 C CA . SER A 1 101 ? 4.766 -0.002 -1.938 1.00 98.69 101 SER A CA 1
ATOM 768 C C . SER A 1 101 ? 4.431 1.347 -1.305 1.00 98.69 101 SER A C 1
ATOM 770 O O . SER A 1 101 ? 4.527 1.487 -0.086 1.00 98.69 101 SER A O 1
ATOM 772 N N . SER A 1 102 ? 4.020 2.334 -2.105 1.00 97.25 102 SER A N 1
ATOM 773 C CA . SER A 1 102 ? 3.746 3.692 -1.624 1.00 97.25 102 SER A CA 1
ATOM 774 C C . SER A 1 102 ? 2.525 3.748 -0.712 1.00 97.25 102 SER A C 1
ATOM 776 O O . SER A 1 102 ? 2.603 4.345 0.360 1.00 97.25 102 SER A O 1
ATOM 778 N N . GLU A 1 103 ? 1.437 3.081 -1.100 1.00 98.38 103 GLU A N 1
ATOM 779 C CA . G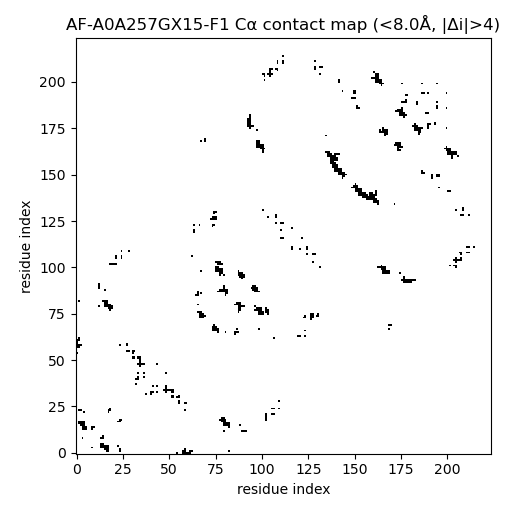LU A 1 103 ? 0.211 3.035 -0.294 1.00 98.38 103 GLU A CA 1
ATOM 780 C C . GLU A 1 103 ? 0.417 2.234 0.995 1.00 98.38 103 GLU A C 1
ATOM 782 O O . GLU A 1 103 ? 0.020 2.657 2.081 1.00 98.38 103 GLU A O 1
ATOM 787 N N . SER A 1 104 ? 1.138 1.113 0.901 1.00 98.81 104 SER A N 1
ATOM 788 C CA . SER A 1 104 ? 1.488 0.309 2.073 1.00 98.81 104 SER A CA 1
ATOM 789 C C . SER A 1 104 ? 2.340 1.089 3.067 1.00 98.81 104 SER A C 1
ATOM 791 O O . SER A 1 104 ? 2.131 0.986 4.272 1.00 98.81 104 SER A O 1
ATOM 793 N N . ALA A 1 105 ? 3.280 1.908 2.589 1.00 98.75 105 ALA A N 1
ATOM 794 C CA . ALA A 1 105 ? 4.086 2.750 3.462 1.00 98.75 105 ALA A CA 1
ATOM 795 C C . ALA A 1 105 ? 3.235 3.757 4.250 1.00 98.75 105 ALA A C 1
ATOM 797 O O . ALA A 1 105 ? 3.512 3.992 5.424 1.00 98.75 105 ALA A O 1
ATOM 798 N N . SER A 1 106 ? 2.198 4.337 3.641 1.00 98.50 106 SER A N 1
ATOM 799 C CA . SER A 1 106 ? 1.268 5.231 4.345 1.00 98.50 106 SER A CA 1
ATOM 800 C C . SER A 1 106 ? 0.448 4.496 5.405 1.00 98.50 106 SER A C 1
ATOM 802 O O . SER A 1 106 ? 0.352 4.984 6.528 1.00 98.50 106 SER A O 1
ATOM 804 N N . ILE A 1 107 ? -0.060 3.297 5.095 1.00 98.75 107 ILE A N 1
ATOM 805 C CA . ILE A 1 107 ? -0.749 2.451 6.083 1.00 98.75 107 ILE A CA 1
ATOM 806 C C . ILE A 1 107 ? 0.169 2.153 7.267 1.00 98.75 107 ILE A C 1
ATOM 808 O O . ILE A 1 107 ? -0.235 2.315 8.414 1.00 98.75 107 ILE A O 1
ATOM 812 N N . LEU A 1 108 ? 1.413 1.743 7.007 1.00 98.88 108 LEU A N 1
ATOM 813 C CA . LEU A 1 108 ? 2.373 1.422 8.062 1.00 98.88 108 LEU A CA 1
ATOM 814 C C . LEU A 1 108 ? 2.645 2.627 8.964 1.00 98.88 108 LEU A C 1
ATOM 816 O O . LEU A 1 108 ? 2.657 2.475 10.185 1.00 98.88 108 LEU A O 1
ATOM 820 N N . VAL A 1 109 ? 2.829 3.819 8.384 1.00 98.69 109 VAL A N 1
ATOM 821 C CA . VAL A 1 109 ? 2.996 5.059 9.157 1.00 98.69 109 VAL A CA 1
ATOM 822 C C . VAL A 1 109 ? 1.790 5.305 10.057 1.00 98.69 109 VAL A C 1
ATOM 824 O O . VAL A 1 109 ? 1.987 5.501 11.254 1.00 98.69 109 VAL A O 1
ATOM 827 N N . TYR A 1 110 ? 0.572 5.220 9.518 1.00 98.38 110 TYR A N 1
ATOM 828 C CA . TYR A 1 110 ? -0.659 5.391 10.291 1.00 98.38 110 TYR A CA 1
ATOM 829 C C . TYR A 1 110 ? -0.792 4.356 11.418 1.00 98.38 110 TYR A C 1
ATOM 831 O O . TYR A 1 110 ? -0.996 4.709 12.575 1.00 98.38 110 TYR A O 1
ATOM 839 N N . LEU A 1 111 ? -0.582 3.067 11.141 1.00 98.50 111 LEU A N 1
ATOM 840 C CA . LEU A 1 111 ? -0.659 2.031 12.178 1.00 98.50 111 LEU A CA 1
ATOM 841 C C . LEU A 1 111 ? 0.353 2.267 13.315 1.00 98.50 111 LEU A C 1
ATOM 843 O O . LEU A 1 111 ? 0.076 1.948 14.473 1.00 98.50 111 LEU A O 1
ATOM 847 N N . MET A 1 112 ? 1.509 2.863 13.012 1.00 98.31 112 MET A N 1
ATOM 848 C CA . MET A 1 112 ? 2.522 3.239 14.003 1.00 98.31 112 MET A CA 1
ATOM 849 C C . MET A 1 112 ? 2.183 4.503 14.810 1.00 98.31 112 MET A C 1
ATOM 851 O O . MET A 1 112 ? 2.885 4.795 15.784 1.00 98.31 112 MET A O 1
ATOM 855 N N . THR A 1 113 ? 1.136 5.258 14.462 1.00 96.38 113 THR A N 1
ATOM 856 C CA . THR A 1 113 ? 0.646 6.364 15.304 1.00 96.38 113 THR A CA 1
ATOM 857 C C . THR A 1 113 ? -0.288 5.886 16.409 1.00 96.38 113 THR A C 1
ATOM 859 O O . THR A 1 113 ? -0.511 6.624 17.368 1.00 96.38 113 THR A O 1
ATOM 862 N N . LEU A 1 114 ? -0.818 4.662 16.306 1.00 94.69 114 LEU A N 1
ATOM 863 C CA . LEU A 1 114 ? -1.751 4.116 17.286 1.00 94.69 114 LEU A CA 1
ATOM 864 C C . LEU A 1 114 ? -1.054 3.935 18.651 1.00 94.69 114 LEU A C 1
ATOM 866 O O . LEU A 1 114 ? -0.002 3.291 18.718 1.00 94.69 114 LEU A O 1
ATOM 870 N N . PRO A 1 115 ? -1.617 4.476 19.750 1.00 90.19 115 PRO A N 1
ATOM 871 C CA . PRO A 1 115 ? -0.925 4.554 21.040 1.00 90.19 115 PRO A CA 1
ATOM 872 C C . PRO A 1 115 ? -0.757 3.192 21.722 1.00 90.19 115 PRO A C 1
ATOM 874 O O . PRO A 1 115 ? 0.263 2.932 22.357 1.00 90.19 115 PRO A O 1
ATOM 877 N N . THR A 1 116 ? -1.739 2.303 21.571 1.00 90.12 116 THR A N 1
ATOM 878 C CA . THR A 1 116 ? -1.758 0.962 22.173 1.00 90.12 116 THR A CA 1
ATOM 879 C C . THR A 1 116 ? -2.088 -0.095 21.113 1.00 90.12 116 THR A C 1
ATOM 881 O O . THR A 1 116 ? -3.160 -0.703 21.151 1.00 90.12 116 THR A O 1
ATOM 884 N N . PRO A 1 117 ? -1.199 -0.322 20.122 1.00 95.00 117 PRO A N 1
ATOM 885 C CA . PRO A 1 117 ? -1.505 -1.247 19.043 1.00 95.00 117 PRO A CA 1
ATOM 886 C C . PRO A 1 117 ? -1.555 -2.682 19.570 1.00 95.00 117 PRO A C 1
ATOM 888 O O . PRO A 1 117 ? -0.665 -3.104 20.319 1.00 95.00 117 PRO A O 1
ATOM 891 N N . SER A 1 118 ? -2.589 -3.418 19.156 1.00 96.56 118 SER A N 1
ATOM 892 C CA . SER A 1 118 ? -2.745 -4.846 19.435 1.00 96.56 118 SER A CA 1
ATOM 893 C C . SER A 1 118 ? -1.616 -5.666 18.812 1.00 96.56 118 SER A C 1
ATOM 895 O O . SER A 1 118 ? -0.890 -5.189 17.936 1.00 96.56 118 SER A O 1
ATOM 897 N N . GLN A 1 119 ? -1.498 -6.927 19.229 1.00 96.94 119 GLN A N 1
ATOM 898 C CA . GLN A 1 119 ? -0.515 -7.848 18.660 1.00 96.94 119 GLN A CA 1
ATOM 899 C C . GLN A 1 119 ? -0.679 -8.000 17.137 1.00 96.94 119 GLN A C 1
ATOM 901 O O . GLN A 1 119 ? 0.308 -7.934 16.413 1.00 96.94 119 GLN A O 1
ATOM 906 N N . ASP A 1 120 ? -1.915 -8.066 16.633 1.00 97.94 120 ASP A N 1
ATOM 907 C CA . ASP A 1 120 ? -2.182 -8.105 15.189 1.00 97.94 120 ASP A CA 1
ATOM 908 C C . ASP A 1 120 ? -1.677 -6.871 14.438 1.00 97.94 120 ASP A C 1
ATOM 910 O O . ASP A 1 120 ? -1.231 -6.984 13.296 1.00 97.94 120 ASP A O 1
ATOM 914 N N . ILE A 1 121 ? -1.760 -5.688 15.053 1.00 98.50 121 ILE A N 1
ATOM 915 C CA . ILE A 1 121 ? -1.252 -4.448 14.457 1.00 98.50 121 ILE A CA 1
ATOM 916 C C . ILE A 1 121 ? 0.277 -4.454 14.472 1.00 98.50 121 ILE A C 1
ATOM 918 O O . ILE A 1 121 ? 0.902 -4.068 13.489 1.00 98.50 121 ILE A O 1
ATOM 922 N N . VAL A 1 122 ? 0.887 -4.925 15.562 1.00 98.12 122 VAL A N 1
ATOM 923 C CA . VAL A 1 122 ? 2.344 -5.082 15.661 1.00 98.12 122 VAL A CA 1
ATOM 924 C C . VAL A 1 122 ? 2.857 -6.021 14.571 1.00 98.12 122 VAL A C 1
ATOM 926 O O . VAL A 1 122 ? 3.767 -5.649 13.837 1.00 98.12 122 VAL A O 1
ATOM 929 N N . GLU A 1 123 ? 2.238 -7.187 14.401 1.00 98.31 123 GLU A N 1
ATOM 930 C CA . GLU A 1 123 ? 2.604 -8.152 13.358 1.00 98.31 123 GLU A CA 1
ATOM 931 C C . GLU A 1 123 ? 2.394 -7.596 11.948 1.00 98.31 123 GLU A C 1
ATOM 933 O O . GLU A 1 123 ? 3.215 -7.835 11.059 1.00 98.31 123 GLU A O 1
ATOM 938 N N . ALA A 1 124 ? 1.324 -6.822 11.735 1.00 98.75 124 ALA A N 1
ATOM 939 C CA . ALA A 1 124 ? 1.092 -6.134 10.471 1.00 98.75 124 ALA A CA 1
ATOM 940 C C . ALA A 1 124 ? 2.210 -5.140 10.142 1.00 98.75 124 ALA A C 1
ATOM 942 O O . ALA A 1 124 ? 2.726 -5.142 9.020 1.00 98.75 124 ALA A O 1
ATOM 943 N N . ILE A 1 125 ? 2.598 -4.322 11.125 1.00 98.81 125 ILE A N 1
ATOM 944 C CA . ILE A 1 125 ? 3.677 -3.341 10.995 1.00 98.81 125 ILE A CA 1
ATOM 945 C C . ILE A 1 125 ? 5.000 -4.050 10.709 1.00 98.81 125 ILE A C 1
ATOM 947 O O . ILE A 1 125 ? 5.681 -3.720 9.740 1.00 98.81 125 ILE A O 1
ATOM 951 N N . GLU A 1 126 ? 5.371 -5.036 11.525 1.00 98.62 126 GLU A N 1
ATOM 952 C CA . GLU A 1 126 ? 6.657 -5.723 11.397 1.00 98.62 126 GLU A CA 1
ATOM 953 C C . GLU A 1 126 ? 6.774 -6.486 10.072 1.00 98.62 126 GLU A C 1
ATOM 955 O O . GLU A 1 126 ? 7.815 -6.400 9.415 1.00 98.62 126 GLU A O 1
ATOM 960 N N . GLY A 1 127 ? 5.702 -7.154 9.633 1.00 98.69 127 GLY A N 1
ATOM 961 C CA . GLY A 1 127 ? 5.652 -7.827 8.335 1.00 98.69 127 GLY A CA 1
ATOM 962 C C . GLY A 1 127 ? 5.809 -6.859 7.160 1.00 98.69 127 GLY A C 1
ATOM 963 O O . GLY A 1 127 ? 6.655 -7.066 6.287 1.00 98.69 127 GLY A O 1
ATOM 964 N N . GLY A 1 128 ? 5.067 -5.747 7.171 1.00 98.81 128 GLY A N 1
ATOM 965 C CA . GLY A 1 128 ? 5.164 -4.739 6.115 1.00 98.81 128 GLY A CA 1
ATOM 966 C C . GLY A 1 128 ? 6.527 -4.047 6.068 1.00 98.81 128 GLY A C 1
ATOM 967 O O . GLY A 1 128 ? 7.084 -3.856 4.988 1.00 98.81 128 GLY A O 1
ATOM 968 N N . ILE A 1 129 ? 7.125 -3.739 7.222 1.00 98.88 129 ILE A N 1
ATOM 969 C CA . ILE A 1 129 ? 8.478 -3.166 7.293 1.00 98.88 129 ILE A CA 1
ATOM 970 C C . ILE A 1 129 ? 9.532 -4.157 6.794 1.00 98.88 129 ILE A C 1
ATOM 972 O O . ILE A 1 129 ? 10.449 -3.758 6.072 1.00 98.88 129 ILE A O 1
ATOM 976 N N . ALA A 1 130 ? 9.410 -5.442 7.135 1.00 98.62 130 ALA A N 1
ATOM 977 C CA . ALA A 1 130 ? 10.296 -6.476 6.610 1.00 98.62 130 ALA A CA 1
ATOM 978 C C . ALA A 1 130 ? 10.188 -6.586 5.080 1.00 98.62 130 ALA A C 1
ATOM 980 O O . ALA A 1 130 ? 11.216 -6.631 4.404 1.00 98.62 130 ALA A O 1
ATOM 981 N N . ALA A 1 131 ? 8.968 -6.548 4.532 1.00 98.56 131 ALA A N 1
ATOM 982 C CA . ALA A 1 131 ? 8.743 -6.545 3.089 1.00 98.56 131 ALA A CA 1
ATOM 983 C C . ALA A 1 131 ? 9.356 -5.305 2.416 1.00 98.56 131 ALA A C 1
ATOM 985 O O . ALA A 1 131 ? 10.103 -5.444 1.451 1.00 98.56 131 ALA A O 1
ATOM 986 N N . LEU A 1 132 ? 9.133 -4.098 2.950 1.00 98.75 132 LEU A N 1
ATOM 987 C CA . LEU A 1 132 ? 9.730 -2.877 2.395 1.00 98.75 132 LEU A CA 1
ATOM 988 C C . LEU A 1 132 ? 11.263 -2.913 2.415 1.00 98.75 132 LEU A C 1
ATOM 990 O O . LEU A 1 132 ? 11.885 -2.501 1.441 1.00 98.75 132 LEU A O 1
ATOM 994 N N . ARG A 1 133 ? 11.888 -3.439 3.474 1.00 98.56 133 ARG A N 1
ATOM 995 C CA . ARG A 1 133 ? 13.352 -3.604 3.515 1.00 98.56 133 ARG A CA 1
ATOM 996 C C . ARG A 1 133 ? 13.854 -4.569 2.444 1.00 98.56 133 ARG A C 1
ATOM 998 O O . ARG A 1 133 ? 14.849 -4.271 1.798 1.00 98.56 133 ARG A O 1
ATOM 1005 N N . ALA A 1 134 ? 13.167 -5.693 2.246 1.00 98.12 134 ALA A N 1
ATOM 1006 C CA . ALA A 1 134 ? 13.556 -6.699 1.259 1.00 98.12 134 ALA A CA 1
ATOM 1007 C C . ALA A 1 134 ? 13.384 -6.220 -0.194 1.00 98.12 134 ALA A C 1
ATOM 1009 O O . ALA A 1 134 ? 14.130 -6.641 -1.070 1.00 98.12 134 ALA A O 1
ATOM 1010 N N . LEU A 1 135 ? 12.406 -5.346 -0.442 1.00 98.50 135 LEU A N 1
ATOM 1011 C CA . LEU A 1 135 ? 12.063 -4.841 -1.774 1.00 98.50 135 LEU A CA 1
ATOM 1012 C C . LEU A 1 135 ? 12.842 -3.582 -2.190 1.00 98.50 135 LEU A C 1
ATOM 1014 O O . LEU A 1 135 ? 12.679 -3.107 -3.312 1.00 98.50 135 LEU A O 1
ATOM 1018 N N . GLY A 1 136 ? 13.634 -2.997 -1.288 1.00 98.38 136 GLY A N 1
ATOM 1019 C CA . GLY A 1 136 ? 14.393 -1.781 -1.569 1.00 98.38 136 GLY A CA 1
ATOM 1020 C C . GLY A 1 136 ? 15.443 -1.995 -2.658 1.00 98.38 136 GLY A C 1
ATOM 1021 O O . GLY A 1 136 ? 16.211 -2.951 -2.619 1.00 98.38 136 GLY A O 1
ATOM 1022 N N . ILE A 1 137 ? 15.495 -1.078 -3.622 1.00 98.50 137 ILE A N 1
ATOM 1023 C CA . ILE A 1 137 ? 16.448 -1.101 -4.730 1.00 98.50 137 ILE A CA 1
ATOM 1024 C C . ILE A 1 137 ? 17.484 -0.004 -4.498 1.00 98.50 137 ILE A C 1
ATOM 1026 O O . ILE A 1 137 ? 17.189 1.190 -4.588 1.00 98.50 137 ILE A O 1
ATOM 1030 N N . GLU A 1 138 ? 18.711 -0.414 -4.205 1.00 98.25 138 GLU A N 1
ATOM 1031 C CA . GLU A 1 138 ? 19.841 0.484 -3.964 1.00 98.25 138 GLU A CA 1
ATOM 1032 C C . GLU A 1 138 ? 20.646 0.755 -5.241 1.00 98.25 138 GLU A C 1
ATOM 1034 O O . GLU A 1 138 ? 20.625 -0.018 -6.202 1.00 98.25 138 GLU A O 1
ATOM 1039 N N . GLY A 1 139 ? 21.382 1.872 -5.264 1.00 98.25 139 GLY A N 1
ATOM 1040 C CA . GLY A 1 139 ? 22.302 2.197 -6.362 1.00 98.25 139 GLY A CA 1
ATOM 1041 C C . GLY A 1 139 ? 21.618 2.438 -7.713 1.00 98.25 139 GLY A C 1
ATOM 1042 O O . GLY A 1 139 ? 22.270 2.364 -8.761 1.00 98.25 139 GLY A O 1
ATOM 1043 N N . LYS A 1 140 ? 20.309 2.708 -7.709 1.00 98.25 140 LYS A N 1
ATOM 1044 C CA . LYS A 1 140 ? 19.495 2.990 -8.893 1.00 98.25 140 LYS A CA 1
ATOM 1045 C C . LYS A 1 140 ? 18.742 4.304 -8.727 1.00 98.25 140 LYS A C 1
ATOM 1047 O O . LYS A 1 140 ? 18.314 4.648 -7.632 1.00 98.25 140 LYS A O 1
ATOM 1052 N N . ALA A 1 141 ? 18.538 5.014 -9.832 1.00 97.38 141 ALA A N 1
ATOM 1053 C CA . ALA A 1 141 ? 17.768 6.250 -9.862 1.00 97.38 141 ALA A CA 1
ATOM 1054 C C . ALA A 1 141 ? 16.720 6.227 -10.975 1.00 97.38 141 ALA A C 1
ATOM 1056 O O . ALA A 1 141 ? 17.014 5.878 -12.119 1.00 97.38 141 ALA A O 1
ATOM 1057 N N . TRP A 1 142 ? 15.500 6.644 -10.637 1.00 97.44 142 TRP A N 1
ATOM 1058 C CA . TRP A 1 142 ? 14.405 6.836 -11.584 1.00 97.44 142 TRP A CA 1
ATOM 1059 C C . TRP A 1 142 ? 14.417 8.264 -12.130 1.00 97.44 142 TRP A C 1
ATOM 1061 O O . TRP A 1 142 ? 13.980 9.205 -11.461 1.00 97.44 142 TRP A O 1
ATOM 1071 N N . ARG A 1 143 ? 14.926 8.457 -13.350 1.00 95.62 143 ARG A N 1
ATOM 1072 C CA . ARG A 1 143 ? 15.090 9.800 -13.931 1.00 95.62 143 ARG A CA 1
ATOM 1073 C C . ARG A 1 143 ? 14.844 9.826 -15.428 1.00 95.62 143 ARG A C 1
ATOM 1075 O O . ARG A 1 143 ? 14.962 8.807 -16.101 1.00 95.62 143 ARG A O 1
ATOM 1082 N N . LYS A 1 144 ? 14.515 11.014 -15.940 1.00 95.75 144 LYS A N 1
ATOM 1083 C CA . LYS A 1 144 ? 14.429 11.268 -17.381 1.00 95.75 144 LYS A CA 1
ATOM 1084 C C . LYS A 1 144 ? 15.843 11.240 -17.965 1.00 95.75 144 LYS A C 1
ATOM 1086 O O . LYS A 1 144 ? 16.701 11.982 -17.492 1.00 95.75 144 LYS A O 1
ATOM 1091 N N . VAL A 1 145 ? 16.081 10.354 -18.929 1.00 95.50 145 VAL A N 1
ATOM 1092 C CA . VAL A 1 145 ? 17.373 10.188 -19.608 1.00 95.50 145 VAL A CA 1
ATOM 1093 C C . VAL A 1 145 ? 17.454 11.110 -20.821 1.00 95.50 145 VAL A C 1
ATOM 1095 O O . VAL A 1 145 ? 18.422 11.851 -20.957 1.00 95.50 145 VAL A O 1
ATOM 1098 N N . SER A 1 146 ? 16.417 11.123 -21.658 1.00 94.62 146 SER A N 1
ATOM 1099 C CA . SER A 1 146 ? 16.281 12.027 -22.804 1.00 94.62 146 SER A CA 1
ATOM 1100 C C . SER A 1 146 ? 14.797 12.194 -23.175 1.00 94.62 146 SER A C 1
ATOM 1102 O O . SER A 1 146 ? 13.930 11.562 -22.568 1.00 94.62 146 SER A O 1
ATOM 1104 N N . GLU A 1 147 ? 14.469 13.055 -24.143 1.00 91.81 147 GLU A N 1
ATOM 1105 C CA . GLU A 1 147 ? 13.104 13.106 -24.704 1.00 91.81 147 GLU A CA 1
ATOM 1106 C C . GLU A 1 147 ? 12.756 11.829 -25.482 1.00 91.81 147 GLU A C 1
ATOM 1108 O O . GLU A 1 147 ? 11.612 11.383 -25.441 1.00 91.81 147 GLU A O 1
ATOM 1113 N N . LEU A 1 148 ? 13.747 11.222 -26.145 1.00 92.31 148 LEU A N 1
ATOM 1114 C CA . LEU A 1 148 ? 13.574 10.013 -26.951 1.00 92.31 148 LEU A CA 1
ATOM 1115 C C . LEU A 1 148 ? 13.413 8.764 -26.075 1.00 92.31 148 LEU A C 1
ATOM 1117 O O . LEU A 1 148 ? 12.520 7.954 -26.300 1.00 92.31 148 LEU A O 1
ATOM 1121 N N . ASP A 1 149 ? 14.250 8.637 -25.046 1.00 90.81 149 ASP A N 1
ATOM 1122 C CA . ASP A 1 149 ? 14.267 7.478 -24.150 1.00 90.81 149 ASP A CA 1
ATOM 1123 C C . ASP A 1 149 ? 13.298 7.644 -22.974 1.00 90.81 149 ASP A C 1
ATOM 1125 O O . ASP A 1 149 ? 12.921 6.674 -22.320 1.00 90.81 149 ASP A O 1
ATOM 1129 N N . GLY A 1 150 ? 12.866 8.867 -22.668 1.00 95.06 150 GLY A N 1
ATOM 1130 C CA . GLY A 1 150 ? 12.019 9.146 -21.513 1.00 95.06 150 GLY A CA 1
ATOM 1131 C C . GLY A 1 150 ? 12.689 8.786 -20.182 1.00 95.06 150 GLY A C 1
ATOM 1132 O O . GLY A 1 150 ? 13.903 8.920 -20.006 1.00 95.06 150 GLY A O 1
ATOM 1133 N N . ARG A 1 151 ? 11.883 8.382 -19.197 1.00 97.31 151 ARG A N 1
ATOM 1134 C CA . ARG A 1 151 ? 12.349 7.941 -17.878 1.00 97.31 151 ARG A CA 1
ATOM 1135 C C . ARG A 1 151 ? 12.808 6.491 -17.895 1.00 97.31 151 ARG A C 1
ATOM 1137 O O . ARG A 1 151 ? 12.107 5.631 -18.407 1.00 97.31 151 ARG A O 1
ATOM 1144 N N . LEU A 1 152 ? 13.951 6.222 -17.273 1.00 97.06 152 LEU A N 1
ATOM 1145 C CA . LEU A 1 152 ? 14.488 4.877 -17.077 1.00 97.06 152 LEU A CA 1
ATOM 1146 C C . LEU A 1 152 ? 15.003 4.724 -15.644 1.00 97.06 152 LEU A C 1
ATOM 1148 O O . LEU A 1 152 ? 15.346 5.708 -14.978 1.00 97.06 152 LEU A O 1
ATOM 1152 N N . LEU A 1 153 ? 15.068 3.476 -15.177 1.00 97.56 153 LEU A N 1
ATOM 1153 C CA . LEU A 1 153 ? 15.778 3.131 -13.952 1.00 97.56 153 LEU A CA 1
ATOM 1154 C C . LEU A 1 153 ? 17.251 2.893 -14.299 1.00 97.56 153 LEU A C 1
ATOM 1156 O O . LEU A 1 153 ? 17.599 1.887 -14.914 1.00 97.56 153 LEU A O 1
ATOM 1160 N N . VAL A 1 154 ? 18.124 3.820 -13.917 1.00 97.12 154 VAL A N 1
ATOM 1161 C CA . VAL A 1 154 ? 19.542 3.789 -14.306 1.00 97.12 154 VAL A CA 1
ATOM 1162 C C . VAL A 1 154 ? 20.454 3.559 -13.110 1.00 97.12 154 VAL A C 1
ATOM 1164 O O . VAL A 1 154 ? 20.111 3.908 -11.983 1.00 97.12 154 VAL A O 1
ATOM 1167 N N . SER A 1 155 ? 21.631 2.979 -13.352 1.00 97.88 155 SER A N 1
ATOM 1168 C CA . SER A 1 155 ? 22.668 2.833 -12.326 1.00 97.88 155 SER A CA 1
ATOM 1169 C C . SER A 1 155 ? 23.154 4.199 -11.845 1.00 97.88 155 SER A C 1
ATOM 1171 O O . SER A 1 155 ? 23.557 5.042 -12.644 1.00 97.88 155 SER A O 1
ATOM 1173 N N . GLN A 1 156 ? 23.113 4.400 -10.532 1.00 97.75 156 GLN A N 1
ATOM 1174 C CA . GLN A 1 156 ? 23.601 5.590 -9.852 1.00 97.75 156 GLN A CA 1
ATOM 1175 C C . GLN A 1 156 ? 24.024 5.201 -8.425 1.00 97.75 156 GLN A C 1
ATOM 1177 O O . GLN A 1 156 ? 23.204 5.241 -7.504 1.00 97.75 156 GLN A O 1
ATOM 1182 N N . PRO A 1 157 ? 25.288 4.781 -8.226 1.00 97.00 157 PRO A N 1
ATOM 1183 C CA . PRO A 1 157 ? 25.816 4.480 -6.899 1.00 97.00 157 PRO A CA 1
ATOM 1184 C C . PRO A 1 157 ? 25.615 5.655 -5.933 1.00 97.00 157 PRO A C 1
ATOM 1186 O O . PRO A 1 157 ? 25.812 6.810 -6.309 1.00 97.00 157 PRO A O 1
ATOM 1189 N N . GLY A 1 158 ? 25.195 5.362 -4.701 1.00 96.12 158 GLY A N 1
ATOM 1190 C CA . GLY A 1 158 ? 24.903 6.377 -3.681 1.00 96.12 158 GLY A CA 1
ATOM 1191 C C . GLY A 1 158 ? 23.560 7.103 -3.839 1.00 96.12 158 GLY A C 1
ATOM 1192 O O . GLY A 1 158 ? 23.260 7.982 -3.035 1.00 96.12 158 GLY A O 1
ATOM 1193 N N . ALA A 1 159 ? 22.738 6.759 -4.839 1.00 97.38 159 ALA A N 1
ATOM 1194 C CA . ALA A 1 159 ? 21.361 7.243 -4.897 1.00 97.38 159 ALA A CA 1
ATOM 1195 C C . ALA A 1 159 ? 20.533 6.703 -3.712 1.00 97.38 159 ALA A C 1
ATOM 1197 O O . ALA A 1 159 ? 20.784 5.577 -3.268 1.00 97.38 159 ALA A O 1
ATOM 1198 N N . PRO A 1 160 ? 19.529 7.462 -3.228 1.00 97.50 160 PRO A N 1
ATOM 1199 C CA . PRO A 1 160 ? 18.574 6.956 -2.249 1.00 97.50 160 PRO A CA 1
ATOM 1200 C C . PRO A 1 160 ? 17.906 5.665 -2.727 1.00 97.50 160 PRO A C 1
ATOM 1202 O O . PRO A 1 160 ? 17.630 5.520 -3.920 1.00 97.50 160 PRO A O 1
ATOM 1205 N N . THR A 1 161 ? 17.602 4.760 -1.795 1.00 98.44 161 THR A N 1
ATOM 1206 C CA . THR A 1 161 ? 16.838 3.543 -2.086 1.00 98.44 161 THR A CA 1
ATOM 1207 C C . THR A 1 161 ? 15.506 3.905 -2.735 1.00 98.44 161 THR A C 1
ATOM 1209 O O . THR A 1 161 ? 14.785 4.789 -2.263 1.00 98.44 161 THR A O 1
ATOM 1212 N N . VAL A 1 162 ? 15.176 3.216 -3.822 1.00 98.69 162 VAL A N 1
ATOM 1213 C CA . VAL A 1 162 ? 13.890 3.344 -4.509 1.00 98.69 162 VAL A CA 1
ATOM 1214 C C . VAL A 1 162 ? 13.118 2.037 -4.426 1.00 98.69 162 VAL A C 1
ATOM 1216 O O . VAL A 1 162 ? 13.686 0.965 -4.255 1.00 98.69 162 VAL A O 1
ATOM 1219 N N . TRP A 1 163 ? 11.808 2.124 -4.590 1.00 98.81 163 TRP A N 1
ATOM 1220 C CA . TRP A 1 163 ? 10.914 0.980 -4.700 1.00 98.81 163 TRP A CA 1
ATOM 1221 C C . TRP A 1 163 ? 10.122 1.106 -5.987 1.00 98.81 163 TRP A C 1
ATOM 1223 O O . TRP A 1 163 ? 9.729 2.216 -6.354 1.00 98.81 163 TRP A O 1
ATOM 1233 N N . ALA A 1 164 ? 9.855 -0.017 -6.651 1.00 98.75 164 ALA A N 1
ATOM 1234 C CA . ALA A 1 164 ? 8.812 -0.060 -7.664 1.00 98.75 164 ALA A CA 1
ATOM 1235 C C . ALA A 1 164 ? 7.460 0.269 -7.022 1.00 98.75 164 ALA A C 1
ATOM 1237 O O . ALA A 1 164 ? 7.232 -0.013 -5.840 1.00 98.75 164 ALA A O 1
ATOM 1238 N N . ARG A 1 165 ? 6.554 0.873 -7.789 1.00 98.69 165 ARG A N 1
ATOM 1239 C CA . ARG A 1 165 ? 5.202 1.169 -7.316 1.00 98.69 165 ARG A CA 1
ATOM 1240 C C . ARG A 1 165 ? 4.411 -0.110 -7.092 1.00 98.69 165 ARG A C 1
ATOM 1242 O O . ARG A 1 165 ? 3.749 -0.193 -6.061 1.00 98.69 165 ARG A O 1
ATOM 1249 N N . TYR A 1 166 ? 4.525 -1.080 -8.001 1.00 98.81 166 TYR A N 1
ATOM 1250 C CA . TYR A 1 166 ? 3.832 -2.362 -7.919 1.00 98.81 166 TYR A CA 1
ATOM 1251 C C . TYR A 1 166 ? 4.782 -3.550 -7.873 1.00 98.81 166 TYR A C 1
ATOM 1253 O O . TYR A 1 166 ? 5.820 -3.544 -8.538 1.00 98.81 166 TYR A O 1
ATOM 1261 N N . TYR A 1 167 ? 4.374 -4.576 -7.132 1.00 98.75 167 TYR A N 1
ATOM 1262 C CA . TYR A 1 167 ? 5.024 -5.879 -7.086 1.00 98.75 167 TYR A CA 1
ATOM 12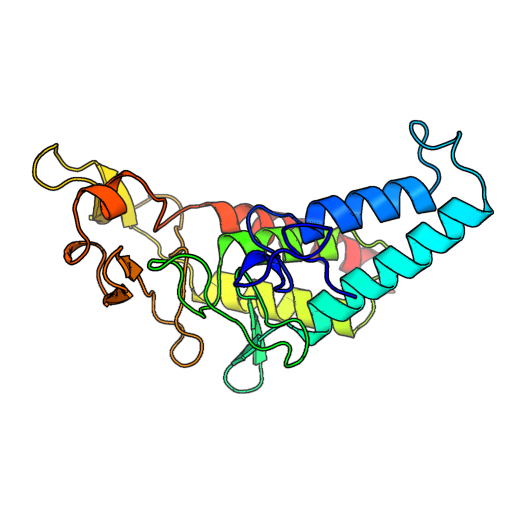63 C C . TYR A 1 167 ? 3.994 -6.986 -7.292 1.00 98.75 167 TYR A C 1
ATOM 1265 O O . TYR A 1 167 ? 2.902 -6.936 -6.717 1.00 98.75 167 TYR A O 1
ATOM 1273 N N . ASP A 1 168 ? 4.351 -7.990 -8.086 1.00 97.88 168 ASP A N 1
ATOM 1274 C CA . ASP A 1 168 ? 3.546 -9.194 -8.244 1.00 97.88 168 ASP A CA 1
ATOM 1275 C C . ASP A 1 168 ? 3.330 -9.883 -6.886 1.00 97.88 168 ASP A C 1
ATOM 1277 O O . ASP A 1 168 ? 4.241 -10.001 -6.062 1.00 97.88 168 ASP A O 1
ATOM 1281 N N . ILE A 1 169 ? 2.098 -10.336 -6.653 1.00 95.81 169 ILE A N 1
ATOM 1282 C CA . ILE A 1 169 ? 1.642 -10.839 -5.350 1.00 95.81 169 ILE A CA 1
ATOM 1283 C C . ILE A 1 169 ? 2.347 -12.147 -4.971 1.00 95.81 169 ILE A C 1
ATOM 1285 O O . ILE A 1 169 ? 2.502 -12.443 -3.787 1.00 95.81 169 ILE A O 1
ATOM 1289 N N . THR A 1 170 ? 2.788 -12.926 -5.958 1.00 91.38 170 THR A N 1
ATOM 1290 C CA . THR A 1 170 ? 3.379 -14.246 -5.720 1.00 91.38 170 THR A CA 1
ATOM 1291 C C . THR A 1 170 ? 4.897 -14.172 -5.646 1.00 91.38 170 THR A C 1
ATOM 1293 O O . THR A 1 170 ? 5.514 -14.726 -4.738 1.00 91.38 170 THR A O 1
ATOM 1296 N N . THR A 1 171 ? 5.507 -13.497 -6.614 1.00 94.31 171 THR A N 1
ATOM 1297 C CA . THR A 1 171 ? 6.956 -13.499 -6.837 1.00 94.31 171 THR A CA 1
ATOM 1298 C C . THR A 1 171 ? 7.669 -12.322 -6.183 1.00 94.31 171 THR A C 1
ATOM 1300 O O . THR A 1 171 ? 8.899 -12.342 -6.079 1.00 94.31 171 THR A O 1
ATOM 1303 N N . LEU A 1 172 ? 6.918 -11.300 -5.751 1.00 96.25 172 LEU A N 1
ATOM 1304 C CA . LEU A 1 172 ? 7.447 -10.046 -5.216 1.00 96.25 172 LEU A CA 1
ATOM 1305 C C . LEU A 1 172 ? 8.404 -9.329 -6.184 1.00 96.25 172 LEU A C 1
ATOM 1307 O O . LEU A 1 172 ? 9.230 -8.524 -5.757 1.00 96.25 172 LEU A O 1
ATOM 1311 N N . GLN A 1 173 ? 8.300 -9.611 -7.486 1.00 97.81 173 GLN A N 1
ATOM 1312 C CA . GLN A 1 173 ? 9.044 -8.898 -8.519 1.00 97.81 173 GLN A CA 1
ATOM 1313 C C . GLN A 1 173 ? 8.302 -7.623 -8.935 1.00 97.81 173 GLN A C 1
ATOM 1315 O O . GLN A 1 173 ? 7.068 -7.615 -8.926 1.00 97.81 173 GLN A O 1
ATOM 1320 N N . PRO A 1 174 ? 9.019 -6.540 -9.289 1.00 98.62 174 PRO A N 1
ATOM 1321 C CA . PRO A 1 174 ? 8.406 -5.355 -9.875 1.00 98.62 174 PRO A CA 1
ATOM 1322 C C . PRO A 1 174 ? 7.547 -5.691 -11.098 1.00 98.62 174 PRO A C 1
ATOM 1324 O O . PRO A 1 174 ? 7.985 -6.448 -11.957 1.00 98.62 174 PRO A O 1
ATOM 1327 N N . VAL A 1 175 ? 6.361 -5.087 -11.193 1.00 98.56 175 VAL A N 1
ATOM 1328 C CA . VAL A 1 175 ? 5.451 -5.235 -12.340 1.00 98.56 175 VAL A CA 1
ATOM 1329 C C . VAL A 1 175 ? 4.974 -3.866 -12.822 1.00 98.56 175 VAL A C 1
ATOM 1331 O O . VAL A 1 175 ? 4.736 -2.955 -12.024 1.00 98.56 175 VAL A O 1
ATOM 1334 N N . PHE A 1 176 ? 4.835 -3.704 -14.134 1.00 98.62 176 PHE A N 1
ATOM 1335 C CA . PHE A 1 176 ? 4.491 -2.435 -14.773 1.00 98.62 176 PHE A CA 1
ATOM 1336 C C . PHE A 1 176 ? 3.347 -2.624 -15.764 1.00 98.62 176 PHE A C 1
ATOM 1338 O O . PHE A 1 176 ? 3.363 -3.574 -16.536 1.00 98.62 176 PHE A O 1
ATOM 1345 N N . GLY A 1 177 ? 2.362 -1.725 -15.751 1.00 98.38 177 GLY A N 1
ATOM 1346 C CA . GLY A 1 177 ? 1.200 -1.795 -16.638 1.00 98.38 177 GLY A CA 1
ATOM 1347 C C . GLY A 1 177 ? 1.179 -0.689 -17.691 1.00 98.38 177 GLY A C 1
ATOM 1348 O O . GLY A 1 177 ? 1.667 0.416 -17.450 1.00 98.38 177 GLY A O 1
ATOM 1349 N N . ASP A 1 178 ? 0.548 -0.949 -18.832 1.00 98.50 178 ASP A N 1
ATOM 1350 C CA . ASP A 1 178 ? 0.300 0.061 -19.868 1.00 98.50 178 ASP A CA 1
ATOM 1351 C C . ASP A 1 178 ? -1.204 0.230 -20.173 1.00 98.50 178 ASP A C 1
ATOM 1353 O O . ASP A 1 178 ? -2.080 -0.427 -19.605 1.00 98.50 178 ASP A O 1
ATOM 1357 N N . ARG A 1 179 ? -1.556 1.202 -21.020 1.00 98.06 179 ARG A N 1
ATOM 1358 C CA . ARG A 1 179 ? -2.946 1.560 -21.345 1.00 98.06 179 ARG A CA 1
ATOM 1359 C C . ARG A 1 179 ? -3.702 0.456 -22.073 1.00 98.06 179 ARG A C 1
ATOM 1361 O O . ARG A 1 179 ? -4.931 0.435 -21.991 1.00 98.06 179 ARG A O 1
ATOM 1368 N N . ASP A 1 180 ? -2.998 -0.422 -22.770 1.00 97.69 180 ASP A N 1
ATOM 1369 C CA . ASP A 1 180 ? -3.538 -1.585 -23.477 1.00 97.69 180 ASP A CA 1
ATOM 1370 C C . ASP A 1 180 ? -3.766 -2.800 -22.556 1.00 97.69 180 ASP A C 1
ATOM 1372 O O . ASP A 1 180 ? -4.249 -3.829 -23.027 1.00 97.69 180 ASP A O 1
ATOM 1376 N N . LYS A 1 181 ? -3.515 -2.648 -21.243 1.00 97.12 181 LYS A N 1
ATOM 1377 C CA . LYS A 1 181 ? -3.613 -3.684 -20.200 1.00 97.12 181 LYS A CA 1
ATOM 1378 C C . LYS A 1 181 ? -2.506 -4.741 -20.252 1.00 97.12 181 LYS A C 1
ATOM 1380 O O . LYS A 1 181 ? -2.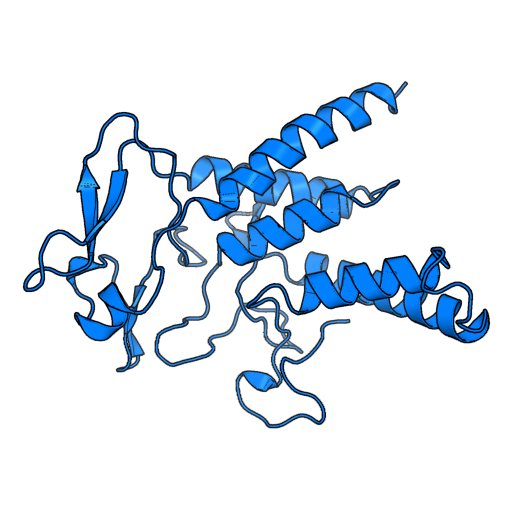635 -5.764 -19.577 1.00 97.12 181 LYS A O 1
ATOM 1385 N N . SER A 1 182 ? -1.437 -4.527 -21.018 1.00 98.12 182 SER A N 1
ATOM 1386 C CA . SER A 1 182 ? -0.250 -5.375 -20.929 1.00 98.12 182 SER A CA 1
ATOM 1387 C C . SER A 1 182 ? 0.439 -5.204 -19.573 1.00 98.12 182 SER A C 1
ATOM 1389 O O . SER A 1 182 ? 0.379 -4.140 -18.946 1.00 98.12 182 SER A O 1
ATOM 1391 N N . LEU A 1 183 ? 1.109 -6.271 -19.134 1.00 98.06 183 LEU A N 1
ATOM 1392 C CA . LEU A 1 183 ? 2.021 -6.247 -17.998 1.00 98.06 183 LEU A CA 1
ATOM 1393 C C . LEU A 1 183 ? 3.440 -6.518 -18.481 1.00 98.06 183 LEU A C 1
ATOM 1395 O O . LEU A 1 183 ? 3.659 -7.339 -19.371 1.00 98.06 183 LEU A O 1
ATOM 1399 N N . HIS A 1 184 ? 4.383 -5.817 -17.871 1.00 98.44 184 HIS A N 1
ATOM 1400 C CA . HIS A 1 184 ? 5.795 -5.851 -18.200 1.00 98.44 184 HIS A CA 1
ATOM 1401 C C . HIS A 1 184 ? 6.624 -5.982 -16.928 1.00 98.44 184 HIS A C 1
ATOM 1403 O O . HIS A 1 184 ? 6.248 -5.460 -15.877 1.00 98.44 184 HIS A O 1
ATOM 1409 N N . ASP A 1 185 ? 7.802 -6.582 -17.067 1.00 97.31 185 ASP A N 1
ATOM 1410 C CA . ASP A 1 185 ? 8.787 -6.718 -15.987 1.00 97.31 185 ASP A CA 1
ATOM 1411 C C . ASP A 1 185 ? 9.878 -5.636 -16.065 1.00 97.31 185 ASP A C 1
ATOM 1413 O O . ASP A 1 185 ? 10.755 -5.537 -15.205 1.00 97.31 185 ASP A O 1
ATOM 1417 N N . ASN A 1 186 ? 9.838 -4.796 -17.105 1.00 96.50 186 ASN A N 1
ATOM 1418 C CA . ASN A 1 186 ? 10.772 -3.700 -17.305 1.00 96.50 186 ASN A CA 1
ATOM 1419 C C . ASN A 1 186 ? 10.048 -2.441 -17.795 1.00 96.50 186 ASN A C 1
ATOM 1421 O O . ASN A 1 186 ? 9.337 -2.446 -18.795 1.00 96.50 186 ASN A O 1
ATOM 1425 N N . VAL A 1 187 ? 10.300 -1.315 -17.126 1.00 96.56 187 VAL A N 1
ATOM 1426 C CA . VAL A 1 187 ? 9.804 0.007 -17.541 1.00 96.56 187 VAL A CA 1
ATOM 1427 C C . VAL A 1 187 ? 10.241 0.400 -18.953 1.00 96.56 187 VAL A C 1
ATOM 1429 O O . VAL A 1 187 ? 9.573 1.215 -19.582 1.00 96.56 187 VAL A O 1
ATOM 1432 N N . ALA A 1 188 ? 11.340 -0.155 -19.474 1.00 95.56 188 ALA A N 1
ATOM 1433 C CA . ALA A 1 188 ? 11.779 0.078 -20.849 1.00 95.56 188 ALA A CA 1
ATOM 1434 C C . ALA A 1 188 ? 10.743 -0.378 -21.899 1.00 95.56 188 ALA A C 1
ATOM 1436 O O . ALA A 1 188 ? 10.713 0.195 -22.989 1.00 95.56 188 ALA A O 1
ATOM 1437 N N . ASP A 1 189 ? 9.866 -1.317 -21.536 1.00 96.69 189 ASP A N 1
ATOM 1438 C CA . ASP A 1 189 ? 8.856 -1.894 -22.426 1.00 96.69 189 ASP A CA 1
ATOM 1439 C C . ASP A 1 189 ? 7.521 -1.131 -22.396 1.00 96.69 189 ASP A C 1
ATOM 1441 O O . ASP A 1 189 ? 6.640 -1.393 -23.210 1.00 96.69 189 ASP A O 1
ATOM 1445 N N . LEU A 1 190 ? 7.378 -0.154 -21.492 1.00 97.81 190 LEU A N 1
ATOM 1446 C CA . LEU A 1 190 ? 6.218 0.733 -21.451 1.00 97.81 190 LEU A CA 1
ATOM 1447 C C . LEU A 1 190 ? 6.271 1.793 -22.553 1.00 97.81 190 LEU A C 1
ATOM 1449 O O . LEU A 1 190 ? 7.331 2.337 -22.885 1.00 97.81 190 LEU A O 1
ATOM 1453 N N . SER A 1 191 ? 5.091 2.210 -23.000 1.00 97.75 191 SER A N 1
ATOM 1454 C CA . SER A 1 191 ? 4.886 3.408 -23.802 1.00 97.75 191 SER A CA 1
ATOM 1455 C C . SER A 1 191 ? 5.509 4.636 -23.133 1.00 97.75 191 SER A C 1
ATOM 1457 O O . SER A 1 191 ? 5.438 4.831 -21.915 1.00 97.75 191 SER A O 1
ATOM 1459 N N . LEU A 1 192 ? 6.097 5.524 -23.944 1.00 97.00 192 LEU A N 1
ATOM 1460 C CA . LEU A 1 192 ? 6.735 6.749 -23.447 1.00 97.00 192 LEU A CA 1
ATOM 1461 C C . LEU A 1 192 ? 5.781 7.607 -22.608 1.00 97.00 192 LEU A C 1
ATOM 1463 O O . LEU A 1 192 ? 6.198 8.222 -21.628 1.00 97.00 192 LEU A O 1
ATOM 1467 N N . GLU A 1 193 ? 4.500 7.637 -22.971 1.00 96.75 193 GLU A N 1
ATOM 1468 C CA . GLU A 1 193 ? 3.483 8.408 -22.262 1.00 96.75 193 GLU A CA 1
ATOM 1469 C C . GLU A 1 193 ? 3.248 7.872 -20.843 1.00 96.75 193 GLU A C 1
ATOM 1471 O O . GLU A 1 193 ? 3.313 8.652 -19.889 1.00 96.75 193 GLU A O 1
ATOM 1476 N N . ARG A 1 194 ? 3.066 6.556 -20.661 1.00 97.19 194 ARG A N 1
ATOM 1477 C CA . ARG A 1 194 ? 2.923 5.958 -19.322 1.00 97.19 194 ARG A CA 1
ATOM 1478 C C . ARG A 1 194 ? 4.217 5.977 -18.535 1.00 97.19 194 ARG A C 1
ATOM 1480 O O . ARG A 1 194 ? 4.197 6.255 -17.337 1.00 97.19 194 ARG A O 1
ATOM 1487 N N . ARG A 1 195 ? 5.346 5.740 -19.194 1.00 96.56 195 ARG A N 1
ATOM 1488 C CA . ARG A 1 195 ? 6.664 5.780 -18.563 1.00 96.56 195 ARG A CA 1
ATOM 1489 C C . ARG A 1 195 ? 7.003 7.156 -17.996 1.00 96.56 195 ARG A C 1
ATOM 1491 O O . ARG A 1 195 ? 7.580 7.256 -16.917 1.00 96.56 195 ARG A O 1
ATOM 1498 N N . ASN A 1 196 ? 6.638 8.224 -18.704 1.00 96.56 196 ASN A N 1
ATOM 1499 C CA . ASN A 1 196 ? 6.949 9.594 -18.296 1.00 96.56 196 ASN A CA 1
ATOM 1500 C C . ASN A 1 196 ? 5.872 10.228 -17.408 1.00 96.56 196 ASN A C 1
ATOM 1502 O O . ASN A 1 196 ? 6.211 11.045 -16.551 1.00 96.56 196 ASN A O 1
ATOM 1506 N N . GLY A 1 197 ? 4.601 9.875 -17.618 1.00 96.12 197 GLY A N 1
ATOM 1507 C CA . GLY A 1 197 ? 3.447 10.484 -16.953 1.00 96.12 197 GLY A CA 1
ATOM 1508 C C . GLY A 1 197 ? 3.034 9.827 -15.636 1.00 96.12 197 GLY A C 1
ATOM 1509 O O . GLY A 1 197 ? 2.122 10.322 -14.977 1.00 96.12 197 GLY A O 1
ATOM 1510 N N . TYR A 1 198 ? 3.672 8.721 -15.248 1.00 97.12 198 TYR A N 1
ATOM 1511 C CA . TYR A 1 198 ? 3.349 7.985 -14.029 1.00 97.12 198 TYR A CA 1
ATOM 1512 C C . TYR A 1 198 ? 4.613 7.583 -13.261 1.00 97.12 198 TYR A C 1
ATOM 1514 O O . TYR A 1 198 ? 5.650 7.252 -13.839 1.00 97.12 198 TYR A O 1
ATOM 1522 N N . ALA A 1 199 ? 4.547 7.641 -11.931 1.00 95.75 199 ALA A N 1
ATOM 1523 C CA . ALA A 1 199 ? 5.676 7.313 -11.067 1.00 95.75 199 ALA A CA 1
ATOM 1524 C C . ALA A 1 199 ? 5.740 5.799 -10.808 1.00 95.75 199 ALA A C 1
ATOM 1526 O O . ALA A 1 199 ? 5.120 5.300 -9.872 1.00 95.75 199 ALA A O 1
ATOM 1527 N N . TRP A 1 200 ? 6.498 5.083 -11.642 1.00 98.44 200 TRP A N 1
ATOM 1528 C CA . TRP A 1 200 ? 6.725 3.633 -11.520 1.00 98.44 200 TRP A CA 1
ATOM 1529 C C . TRP A 1 200 ? 7.749 3.247 -10.458 1.00 98.44 200 TRP A C 1
ATOM 1531 O O . TRP A 1 200 ? 7.718 2.126 -9.963 1.00 98.44 200 TRP A O 1
ATOM 1541 N N . TYR A 1 201 ? 8.629 4.177 -10.093 1.00 98.62 201 TYR A N 1
ATOM 1542 C CA . TYR A 1 201 ? 9.564 4.037 -8.986 1.00 98.62 201 TYR A CA 1
ATOM 1543 C C . TYR A 1 201 ? 9.549 5.299 -8.132 1.00 98.62 201 TYR A C 1
ATOM 1545 O O . TYR A 1 201 ? 9.384 6.410 -8.647 1.00 98.62 201 TYR A O 1
ATOM 1553 N N . GLY A 1 202 ? 9.769 5.140 -6.831 1.00 97.75 202 GLY A N 1
ATOM 1554 C CA . GLY A 1 202 ? 9.828 6.262 -5.904 1.00 97.75 202 GLY A CA 1
ATOM 1555 C C . GLY A 1 202 ? 10.539 5.930 -4.601 1.00 97.75 202 GLY A C 1
ATOM 1556 O O . GLY A 1 202 ? 10.772 4.773 -4.272 1.00 97.75 202 GLY A O 1
ATOM 1557 N N . VAL A 1 203 ? 10.866 6.980 -3.852 1.00 98.06 203 VAL A N 1
ATOM 1558 C CA . VAL A 1 203 ? 11.529 6.894 -2.538 1.00 98.06 203 VAL A CA 1
ATOM 1559 C C . VAL A 1 203 ? 10.535 6.871 -1.375 1.00 98.06 203 VAL A C 1
ATOM 1561 O O . VAL A 1 203 ? 10.930 6.694 -0.231 1.00 98.06 203 VAL A O 1
ATOM 1564 N N . GLY A 1 204 ? 9.239 7.053 -1.660 1.00 95.44 204 GLY A N 1
ATOM 1565 C CA . GLY A 1 204 ? 8.178 7.227 -0.665 1.00 95.44 204 GLY A CA 1
ATOM 1566 C C . GLY A 1 204 ? 8.205 6.233 0.504 1.00 95.44 204 GLY A C 1
ATOM 1567 O O . GLY A 1 204 ? 8.024 6.682 1.633 1.00 95.44 204 GLY A O 1
ATOM 1568 N N . PRO A 1 205 ? 8.472 4.928 0.294 1.00 98.50 205 PRO A N 1
ATOM 1569 C CA . PRO A 1 205 ? 8.517 3.954 1.384 1.00 98.50 205 PRO A CA 1
ATOM 1570 C C . PRO A 1 205 ? 9.565 4.196 2.477 1.00 98.50 205 PRO A C 1
ATOM 1572 O O . PRO A 1 205 ? 9.391 3.681 3.584 1.00 98.50 205 PRO A O 1
ATOM 1575 N N . VAL A 1 206 ? 10.593 5.018 2.233 1.00 98.44 206 VAL A N 1
ATOM 1576 C CA . VAL A 1 206 ? 11.602 5.365 3.251 1.00 98.44 206 VAL A CA 1
ATOM 1577 C C . VAL A 1 206 ? 10.967 5.937 4.525 1.00 98.44 206 VAL A C 1
ATOM 1579 O O . VAL A 1 206 ? 11.373 5.573 5.627 1.00 98.44 206 VAL A O 1
ATOM 1582 N N . LYS A 1 207 ? 9.880 6.711 4.387 1.00 98.19 207 LYS A N 1
ATOM 1583 C CA . LYS A 1 207 ? 9.158 7.327 5.512 1.00 98.19 207 LYS A CA 1
ATOM 1584 C C . LYS A 1 207 ? 8.650 6.297 6.527 1.00 98.19 207 LYS A C 1
ATOM 1586 O O . LYS A 1 207 ? 8.638 6.556 7.727 1.00 98.19 207 LYS A O 1
ATOM 1591 N N . ALA A 1 208 ? 8.245 5.113 6.059 1.00 98.81 208 ALA A N 1
ATOM 1592 C CA . ALA A 1 208 ? 7.772 4.042 6.931 1.00 98.81 208 ALA A CA 1
ATOM 1593 C C . ALA A 1 208 ? 8.938 3.397 7.690 1.00 98.81 208 ALA A C 1
ATOM 1595 O O . ALA A 1 208 ? 8.805 3.082 8.869 1.00 98.81 208 ALA A O 1
ATOM 1596 N N . LEU A 1 209 ? 10.099 3.243 7.048 1.00 98.75 209 LEU A N 1
ATOM 1597 C CA . LEU A 1 209 ? 11.296 2.703 7.697 1.00 98.75 209 LEU A CA 1
ATOM 1598 C C . LEU A 1 209 ? 11.816 3.643 8.794 1.00 98.75 209 LEU A C 1
ATOM 1600 O O . LEU A 1 209 ? 12.175 3.182 9.880 1.00 98.75 209 LEU A O 1
ATOM 1604 N N . GLU A 1 210 ? 11.806 4.950 8.533 1.00 98.44 210 GLU A N 1
ATOM 1605 C CA . GLU A 1 210 ? 12.181 5.989 9.498 1.00 98.44 210 GLU A CA 1
ATOM 1606 C C . GLU A 1 210 ? 11.198 6.043 10.675 1.00 98.44 210 GLU A C 1
ATOM 1608 O O . GLU A 1 210 ? 11.609 5.969 11.837 1.00 98.44 210 GLU A O 1
ATOM 1613 N N . ALA A 1 211 ? 9.891 6.080 10.393 1.00 98.62 211 ALA A N 1
ATOM 1614 C CA . ALA A 1 211 ? 8.855 6.047 11.424 1.00 98.62 211 ALA A CA 1
ATOM 1615 C C . ALA A 1 211 ? 8.945 4.779 12.290 1.00 98.62 211 ALA A C 1
ATOM 1617 O O . ALA A 1 211 ? 8.771 4.849 13.510 1.00 98.62 211 ALA A O 1
ATOM 1618 N N . TYR A 1 212 ? 9.292 3.637 11.689 1.00 98.62 212 TYR A N 1
ATOM 1619 C CA . TYR A 1 212 ? 9.479 2.379 12.405 1.00 98.62 212 TYR A CA 1
ATOM 1620 C C . TYR A 1 212 ? 10.645 2.413 13.387 1.00 98.62 212 TYR A C 1
ATOM 1622 O O . TYR A 1 212 ? 10.510 1.899 14.498 1.00 98.62 212 TYR A O 1
ATOM 1630 N N . ALA A 1 213 ? 11.765 3.046 13.032 1.00 98.06 213 ALA A N 1
ATOM 1631 C CA . ALA A 1 213 ? 12.891 3.191 13.952 1.00 98.06 213 ALA A CA 1
ATOM 1632 C C . ALA A 1 213 ? 12.468 3.925 15.238 1.00 98.06 213 ALA A C 1
ATOM 1634 O O . ALA A 1 213 ? 12.733 3.450 16.345 1.00 98.06 213 ALA A O 1
ATOM 1635 N N . VAL A 1 214 ? 11.721 5.024 15.095 1.00 97.62 214 VAL A N 1
ATOM 1636 C CA . VAL A 1 214 ? 11.189 5.803 16.225 1.00 97.62 214 VAL A CA 1
ATOM 1637 C C . VAL A 1 214 ? 10.115 5.023 16.992 1.00 97.62 214 VAL A C 1
ATOM 1639 O O . VAL A 1 214 ? 10.081 5.024 18.223 1.00 97.62 214 VAL A O 1
ATOM 1642 N N . TRP A 1 215 ? 9.211 4.339 16.289 1.00 97.69 215 TRP A N 1
ATOM 1643 C CA . TRP A 1 215 ? 8.159 3.523 16.900 1.00 97.69 215 TRP A CA 1
ATOM 1644 C C . TRP A 1 215 ? 8.723 2.366 17.735 1.00 97.69 215 TRP A C 1
ATOM 1646 O O . TRP A 1 215 ? 8.290 2.163 18.870 1.00 97.69 215 TRP A O 1
ATOM 1656 N N . LYS A 1 216 ? 9.738 1.655 17.230 1.00 95.62 216 LYS A N 1
ATOM 1657 C CA . LYS A 1 216 ? 10.361 0.529 17.936 1.00 95.62 216 LYS A CA 1
ATOM 1658 C C . LYS A 1 216 ? 11.064 0.980 19.220 1.00 95.62 216 LYS A C 1
ATOM 1660 O O . LYS A 1 216 ? 10.925 0.312 20.242 1.00 95.62 216 LYS A O 1
ATOM 1665 N N . GLN A 1 217 ? 11.747 2.130 19.193 1.00 94.00 217 GLN A N 1
ATOM 1666 C CA . GLN A 1 217 ? 12.367 2.728 20.384 1.00 94.00 217 GLN A CA 1
ATOM 1667 C C . GLN A 1 217 ? 11.328 3.080 21.455 1.00 94.00 217 GLN A C 1
ATOM 1669 O O . GLN A 1 217 ? 11.487 2.687 22.609 1.00 94.00 217 GLN A O 1
ATOM 1674 N N . ARG A 1 218 ? 10.231 3.750 21.071 1.00 92.88 218 ARG A N 1
ATOM 1675 C CA . ARG A 1 218 ? 9.131 4.082 21.995 1.00 92.88 218 ARG A CA 1
ATOM 1676 C C . ARG A 1 218 ? 8.541 2.831 22.648 1.00 92.88 218 ARG A C 1
ATOM 1678 O O . ARG A 1 218 ? 8.317 2.815 23.851 1.00 92.88 218 ARG A O 1
ATOM 1685 N N . ARG A 1 219 ? 8.336 1.754 21.885 1.00 89.31 219 ARG A N 1
ATOM 1686 C CA . ARG A 1 219 ? 7.785 0.497 22.422 1.00 89.31 219 ARG A CA 1
ATOM 1687 C C . ARG A 1 219 ? 8.720 -0.238 23.378 1.00 89.31 219 ARG A C 1
ATOM 1689 O O . ARG A 1 219 ? 8.236 -0.841 24.333 1.00 89.31 219 ARG A O 1
ATOM 1696 N N . ALA A 1 220 ? 10.029 -0.178 23.147 1.00 84.94 220 ALA A N 1
ATOM 1697 C CA . ALA A 1 220 ? 11.012 -0.769 24.052 1.00 84.94 220 ALA A CA 1
ATOM 1698 C C . ALA A 1 220 ? 11.028 -0.081 25.429 1.00 84.94 220 ALA A C 1
ATOM 1700 O O . ALA A 1 220 ? 11.345 -0.722 26.418 1.00 84.94 220 ALA A O 1
ATOM 1701 N N . GLN A 1 221 ? 10.649 1.199 25.504 1.00 79.81 221 GLN A N 1
ATOM 1702 C CA . GLN A 1 221 ? 10.577 1.958 26.760 1.00 79.81 221 GLN A CA 1
ATOM 1703 C C . GLN A 1 221 ? 9.280 1.715 27.550 1.00 79.81 221 GLN A C 1
ATOM 1705 O O . GLN A 1 221 ? 9.223 2.010 28.739 1.00 79.81 221 GLN A O 1
ATOM 1710 N N . VAL A 1 222 ? 8.231 1.211 26.892 1.00 71.62 222 VAL A N 1
ATOM 1711 C CA . VAL A 1 222 ? 6.906 0.959 27.493 1.00 71.62 222 VAL A CA 1
ATOM 1712 C C . VAL A 1 222 ? 6.756 -0.494 27.967 1.00 71.62 222 VAL A C 1
ATOM 1714 O O . VAL A 1 222 ? 5.862 -0.793 28.754 1.00 71.62 222 VAL A O 1
ATOM 1717 N N . THR A 1 223 ? 7.626 -1.399 27.513 1.00 59.72 223 THR A N 1
ATOM 1718 C CA . THR A 1 223 ? 7.641 -2.804 27.949 1.00 59.72 223 THR A CA 1
ATOM 1719 C C . THR A 1 223 ? 8.588 -2.931 29.154 1.00 59.72 223 THR A C 1
ATOM 1721 O O . THR A 1 223 ? 9.767 -2.633 28.966 1.00 59.72 223 THR A O 1
ATOM 1724 N N . PRO A 1 224 ? 8.107 -3.295 30.364 1.00 47.34 224 PRO A N 1
ATOM 1725 C CA . PRO A 1 224 ? 8.948 -3.473 31.554 1.00 47.34 224 PRO A CA 1
ATOM 1726 C C . PRO A 1 224 ? 9.999 -4.575 31.403 1.00 47.34 224 PRO A C 1
ATOM 1728 O O . PRO A 1 224 ? 9.699 -5.581 30.717 1.00 47.34 224 PRO A O 1
#

Foldseek 3Di:
DADFLDPPDDDDNSRFRALAPNVLVVLLVVLVCLLVCPVVNVPPDNVVSVVSVVVSVVSLVLLLVLQAAEPNAGEAHFRTAHPPVSQQQAHALWGGSFGFLQSRLSVLLSLLVDPDHDPSSVSNNVRHLVNNVVQWDAQWDFDQPDLVQGTATDGHHPDATKGFRGAHSHPRQQWTGENVSDIDSGLSPYDNCCSHVDPRMDNNSVNSNVSVVVSVVVVVVVPD

Mean predicted aligned error: 3.07 Å

Secondary structure (DSSP, 8-state):
----SSSS--SGGGGSEE-GGGHHHHHHHHHHHHHHT-GGGTTS-HHHHHHHHHHHHHHHHHHHHHPPEETTEE---BSEE-TTT--B---STT--S-EEHHHHHHHHHHHTT-SS--HHHHHHHHHHHHHHHHH-B-SEEEEEEETTTEEEEEE-TTPPPBEESEE-TTT--B-EE-TT--EES-GGGS-HHHHHHS-SEESTTHHHHHHHHHHHHHHHHH--

Sequence (224 aa):
GGWPQVWPLQGGYHDSFTINDNAIVEVAELLDAIAAGREQYAFVPPTVRERAQVAEKRAIAALLATQVVVAGRRSLWGQQHDALTLAPTSARNYEPAALCSSESASILVYLMTLPTPSQDIVEAIEGGIAALRALGIEGKAWRKVSELDGRLLVSQPGAPTVWARYYDITTLQPVFGDRDKSLHDNVADLSLERRNGYAWYGVGPVKALEAYAVWKQRRAQVTP

Nearest PDB structures (foldseek):
  1r76-assembly1_A  TM=9.852E-01  e=6.496E-24  Niveispirillum irakense
  1gxo-assembly1_A  TM=9.420E-01  e=7.610E-19  Cellvibrio japonicus
  1gxn-assembly1_A  TM=9.449E-01  e=1.205E-18  Cellvibrio japonicus
  7q5z-assembly1_A  TM=5.333E-01  e=4.820E+00  Homo sapiens
  1ywt-assembly1_A  TM=3.834E-01  e=2.561E+00  Homo sapiens

Radius of gyration: 18.7 Å; Cα contacts (8 Å, |Δi|>4): 394; chains: 1; bounding box: 49×39×58 Å

Solvent-accessible surface area (backbone atoms only — not comparable to full-atom values): 11926 Å² total; per-residue (Å²): 86,66,47,46,69,40,83,78,75,76,56,73,57,36,46,18,24,29,34,49,92,44,46,44,54,56,51,36,53,51,22,45,42,37,37,72,39,41,80,95,31,56,85,57,53,70,74,57,19,54,50,25,43,56,48,26,55,31,31,53,50,35,53,63,71,36,45,39,64,47,96,89,36,49,30,45,26,33,42,25,21,36,74,82,82,38,44,56,32,49,62,58,57,41,35,64,55,24,29,19,44,53,50,31,22,52,49,44,42,55,60,62,66,49,91,80,63,49,71,71,52,49,51,46,42,54,22,29,51,52,43,54,64,73,59,51,37,67,33,31,41,79,43,74,76,44,88,89,71,24,37,45,83,39,87,33,80,87,38,67,53,27,30,48,35,28,22,39,68,84,78,67,42,59,47,45,44,31,85,88,52,51,76,36,80,47,69,86,78,43,54,63,64,58,39,61,75,44,78,58,54,44,51,66,42,53,61,28,58,55,49,43,58,56,44,53,55,56,51,60,74,72,54,132